Protein AF-A0A2V9MFH6-F1 (afdb_monomer_lite)

pLDDT: mean 82.67, std 17.03, range [26.98, 98.06]

Radius of gyration: 28.47 Å; chains: 1; bounding box: 88×61×81 Å

Sequence (353 aa):
MICSSPPGSPGARSTQNGTLEILDRLFKALNASDISYCQWKSNFALERVLSGEKDDVDLLVDRRSLSQVITILLGLGYKPAIVKSEPQPPNVFHYYGFDQQIDHLVHLHLYGAVYTGESFINSHLLPFDVMLLASGRTIDGVKVPSKAAELVCFTLKVFVKYGSLLDLIYLLRETHEIEAEARWLLADNDLSEALRLVEKYCPVIEEQLFVKCVSTLSAPTSLVKRLRVAWQVRRRLKIYSRYSRLQRLSAYIRLFWGHGRRRLAGNKKSKLLHSGGAIVAFVGPEASGKSTLVWECSHWLGSVFTVKTVHAGKPPASWLTAPAKHLLPLLRHFLPHFRTTRLESRAFPANAT

Structure (mmCIF, N/CA/C/O backbone):
data_AF-A0A2V9MFH6-F1
#
_entry.id   AF-A0A2V9MFH6-F1
#
loop_
_atom_site.group_PDB
_atom_site.id
_atom_site.type_symbol
_atom_site.label_atom_id
_atom_site.label_alt_id
_atom_site.label_comp_id
_atom_site.label_asym_id
_atom_site.label_entity_id
_atom_site.label_seq_id
_atom_site.pdbx_PDB_ins_code
_atom_site.Cartn_x
_atom_site.Cartn_y
_atom_site.Cartn_z
_atom_site.occupancy
_atom_site.B_iso_or_equiv
_atom_site.auth_seq_id
_atom_site.auth_comp_id
_atom_site.auth_asym_id
_atom_site.auth_atom_id
_atom_site.pdbx_PDB_model_num
ATOM 1 N N . MET A 1 1 ? 18.063 43.745 -36.197 1.00 35.41 1 MET A N 1
ATOM 2 C CA . MET A 1 1 ? 18.037 43.345 -34.774 1.00 35.41 1 MET A CA 1
ATOM 3 C C . MET A 1 1 ? 16.898 42.346 -34.634 1.00 35.41 1 MET A C 1
ATOM 5 O O . MET A 1 1 ? 15.746 42.747 -34.603 1.00 35.41 1 MET A O 1
ATOM 9 N N . ILE A 1 2 ? 17.207 41.057 -34.767 1.00 26.98 2 ILE A N 1
ATOM 10 C CA . ILE A 1 2 ? 16.232 39.963 -34.871 1.00 26.98 2 ILE A CA 1
ATOM 11 C C . ILE A 1 2 ? 16.440 39.109 -33.620 1.00 26.98 2 ILE A C 1
ATOM 13 O O . ILE A 1 2 ? 17.490 38.488 -33.480 1.00 26.98 2 ILE A O 1
ATOM 17 N N . CYS A 1 3 ? 15.489 39.154 -32.687 1.00 28.05 3 CYS A N 1
ATOM 18 C CA . CYS A 1 3 ? 15.490 38.315 -31.493 1.00 28.05 3 CYS A CA 1
ATOM 19 C C . CYS A 1 3 ? 14.702 37.037 -31.784 1.00 28.05 3 CYS A C 1
ATOM 21 O O . CYS A 1 3 ? 13.489 37.075 -31.976 1.00 28.05 3 CYS A O 1
ATOM 23 N N . SER A 1 4 ? 15.419 35.921 -31.823 1.00 28.75 4 SER A N 1
ATOM 24 C CA . SER A 1 4 ? 14.891 34.572 -31.992 1.00 28.75 4 SER A CA 1
ATOM 25 C C . SER A 1 4 ? 14.266 34.067 -30.689 1.00 28.75 4 SER A C 1
ATOM 27 O O . SER A 1 4 ? 14.882 34.139 -29.626 1.00 28.75 4 SER A O 1
ATOM 29 N N . SER A 1 5 ? 13.045 33.545 -30.781 1.00 29.22 5 SER A N 1
ATOM 30 C CA . SER A 1 5 ? 12.329 32.852 -29.707 1.00 29.22 5 SER A CA 1
ATOM 31 C C . SER A 1 5 ? 13.044 31.553 -29.288 1.00 29.22 5 SER A C 1
ATOM 33 O O . SER A 1 5 ? 13.663 30.904 -30.136 1.00 29.22 5 SER A O 1
ATOM 35 N N . PRO A 1 6 ? 12.958 31.133 -28.012 1.00 34.16 6 PRO A N 1
ATOM 36 C CA . PRO A 1 6 ? 13.498 29.850 -27.571 1.00 34.16 6 PRO A CA 1
ATOM 37 C C . PRO A 1 6 ? 12.650 28.676 -28.103 1.00 34.16 6 PRO A C 1
ATOM 39 O O . PRO A 1 6 ? 11.443 28.835 -28.306 1.00 34.16 6 PRO A O 1
ATOM 42 N N . PRO A 1 7 ? 13.255 27.495 -28.331 1.00 34.38 7 PRO A N 1
ATOM 43 C CA . PRO A 1 7 ? 12.550 26.329 -28.846 1.00 34.38 7 PRO A CA 1
ATOM 44 C C . PRO A 1 7 ? 11.563 25.790 -27.807 1.00 34.38 7 PRO A C 1
ATOM 46 O O . PRO A 1 7 ? 11.889 25.648 -26.627 1.00 34.38 7 PRO A O 1
ATOM 49 N N . GLY A 1 8 ? 10.347 25.516 -28.280 1.00 27.72 8 GLY A N 1
ATOM 50 C CA . GLY A 1 8 ? 9.223 25.041 -27.488 1.00 27.72 8 GLY A CA 1
ATOM 51 C C . GLY A 1 8 ? 9.528 23.753 -26.731 1.00 27.72 8 GLY A C 1
ATOM 52 O O . GLY A 1 8 ? 10.076 22.792 -27.270 1.00 27.72 8 GLY A O 1
ATOM 53 N N . SER A 1 9 ? 9.126 23.754 -25.467 1.00 30.17 9 SER A N 1
ATOM 54 C CA . SER A 1 9 ? 8.920 22.568 -24.649 1.00 30.17 9 SER A CA 1
ATOM 55 C C . SER A 1 9 ? 8.027 21.560 -25.390 1.00 30.17 9 SER A C 1
ATOM 57 O O . SER A 1 9 ? 7.030 21.963 -25.998 1.00 30.17 9 SER A O 1
ATOM 59 N N . PRO A 1 10 ? 8.343 20.251 -25.361 1.00 34.81 10 PRO A N 1
ATOM 60 C CA . PRO A 1 10 ? 7.458 19.243 -25.925 1.00 34.81 10 PRO A CA 1
ATOM 61 C C . PRO A 1 10 ? 6.125 19.298 -25.175 1.00 34.81 10 PRO A C 1
ATOM 63 O O . PRO A 1 10 ? 6.086 19.343 -23.946 1.00 34.81 10 PRO A O 1
ATOM 66 N N . GLY A 1 11 ? 5.052 19.402 -25.959 1.00 29.72 11 GLY A N 1
ATOM 67 C CA . GLY A 1 11 ? 3.741 19.853 -25.521 1.00 29.72 11 GLY A CA 1
ATOM 68 C C . GLY A 1 11 ? 3.191 19.117 -24.307 1.00 29.72 11 GLY A C 1
ATOM 69 O O . GLY A 1 11 ? 3.206 17.888 -24.236 1.00 29.72 11 GLY A O 1
ATOM 70 N N . ALA A 1 12 ? 2.617 19.907 -23.402 1.00 36.72 12 ALA A N 1
ATOM 71 C CA . ALA A 1 12 ? 1.552 19.464 -22.524 1.00 36.72 12 ALA A CA 1
ATOM 72 C C . ALA A 1 12 ? 0.452 18.845 -23.400 1.00 36.72 12 ALA A C 1
ATOM 74 O O . ALA A 1 12 ? -0.336 19.550 -24.034 1.00 36.72 12 ALA A O 1
ATOM 75 N N . ARG A 1 13 ? 0.462 17.513 -23.512 1.00 36.66 13 ARG A N 1
ATOM 76 C CA . ARG A 1 13 ? -0.644 16.770 -24.102 1.00 36.66 13 ARG A CA 1
ATOM 77 C C . ARG A 1 13 ? -1.840 16.944 -23.177 1.00 36.66 13 ARG A C 1
ATOM 79 O O . ARG A 1 13 ? -1.722 16.823 -21.963 1.00 36.66 13 ARG A O 1
ATOM 86 N N . SER A 1 14 ? -2.957 17.292 -23.798 1.00 33.00 14 SER A N 1
ATOM 87 C CA . SER A 1 14 ? -4.279 17.476 -23.216 1.00 33.00 14 SER A CA 1
ATOM 88 C C . SER A 1 14 ? -4.565 16.536 -22.044 1.00 33.00 14 SER A C 1
ATOM 90 O O . SER A 1 14 ? -4.525 15.317 -22.204 1.00 33.00 14 SER A O 1
ATOM 92 N N . THR A 1 15 ? -4.942 17.123 -20.912 1.00 35.59 15 THR A N 1
ATOM 93 C CA . THR A 1 15 ? -5.723 16.499 -19.841 1.00 35.59 15 THR A CA 1
ATOM 94 C C . THR A 1 15 ? -6.988 15.876 -20.432 1.00 35.59 15 THR A C 1
ATOM 96 O O . THR A 1 15 ? -8.005 16.549 -20.600 1.00 35.59 15 THR A O 1
ATOM 99 N N . GLN A 1 16 ? -6.927 14.598 -20.793 1.00 43.00 16 GLN A N 1
ATOM 100 C CA . GLN A 1 16 ? -8.120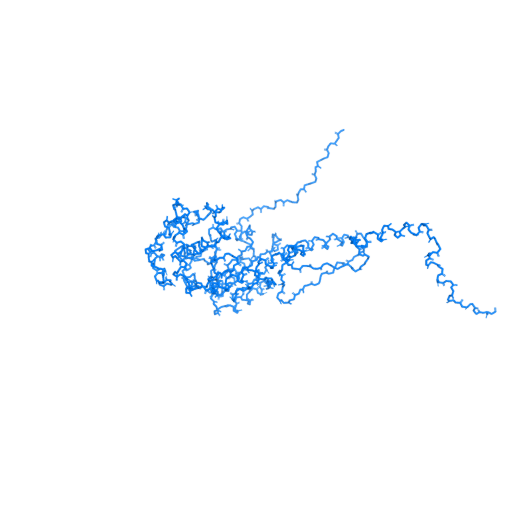 13.768 -20.811 1.00 43.00 16 GLN A CA 1
ATOM 101 C C . GLN A 1 16 ? -8.225 13.145 -19.423 1.00 43.00 16 GLN A C 1
ATOM 103 O O . GLN A 1 16 ? -7.379 12.340 -19.041 1.00 43.00 16 GLN A O 1
ATOM 108 N N . ASN A 1 17 ? -9.237 13.570 -18.664 1.00 52.97 17 ASN A N 1
ATOM 109 C CA . ASN A 1 17 ? -9.664 12.952 -17.410 1.00 52.97 17 ASN A CA 1
ATOM 110 C C . ASN A 1 17 ? -10.181 11.538 -17.712 1.00 52.97 17 ASN A C 1
ATOM 112 O O . ASN A 1 17 ? -11.383 11.315 -17.836 1.00 52.97 17 ASN A O 1
ATOM 116 N N . GLY A 1 18 ? -9.264 10.601 -17.925 1.00 71.69 18 GLY A N 1
ATOM 117 C CA . GLY A 1 18 ? -9.557 9.217 -18.257 1.00 71.69 18 GLY A CA 1
ATOM 118 C C . GLY A 1 18 ? -8.703 8.282 -17.419 1.00 71.69 18 GLY A C 1
ATOM 119 O O . GLY A 1 18 ? -7.558 8.589 -17.091 1.00 71.69 18 GLY A O 1
ATOM 120 N N . THR A 1 19 ? -9.272 7.133 -17.066 1.00 81.81 19 THR A N 1
ATOM 121 C CA . THR A 1 19 ? -8.504 6.042 -16.462 1.00 81.81 19 THR A CA 1
ATOM 122 C C . THR A 1 19 ? -7.483 5.525 -17.477 1.00 81.81 19 THR A C 1
ATOM 124 O O . THR A 1 19 ? -7.836 5.341 -18.642 1.00 81.81 19 THR A O 1
ATOM 127 N N . LEU A 1 20 ? -6.245 5.266 -17.043 1.00 85.94 20 LEU A N 1
ATOM 128 C CA . LEU A 1 20 ? -5.196 4.678 -17.884 1.00 85.94 20 LEU A CA 1
ATOM 129 C C . LEU A 1 20 ? -5.702 3.416 -18.588 1.00 85.94 20 LEU A C 1
ATOM 131 O O . LEU A 1 20 ? -6.323 2.562 -17.950 1.00 85.94 20 LEU A O 1
ATOM 135 N N . GLU A 1 21 ? -5.399 3.260 -19.877 1.00 91.88 21 GLU A N 1
ATOM 136 C CA . GLU A 1 21 ? -5.891 2.146 -20.694 1.00 91.88 21 GLU A CA 1
ATOM 137 C C . GLU A 1 21 ? -5.503 0.801 -20.070 1.00 91.88 21 GLU A C 1
ATOM 139 O O . GLU A 1 21 ? -6.313 -0.126 -19.981 1.00 91.88 21 GLU A O 1
ATOM 144 N N . ILE A 1 22 ? -4.266 0.694 -19.579 1.00 93.00 22 ILE A N 1
ATOM 145 C CA . ILE A 1 22 ? -3.790 -0.540 -18.950 1.00 93.00 22 ILE A CA 1
ATOM 146 C C . ILE A 1 22 ? -4.546 -0.872 -17.650 1.00 93.00 22 ILE A C 1
ATOM 148 O O . ILE A 1 22 ? -4.779 -2.048 -17.360 1.00 93.00 22 ILE A O 1
ATOM 152 N N . LEU A 1 23 ? -4.977 0.148 -16.898 1.00 93.56 23 LEU A N 1
ATOM 153 C CA . LEU A 1 23 ? -5.773 -0.014 -15.680 1.00 93.56 23 LEU A CA 1
ATOM 154 C C . LEU A 1 23 ? -7.231 -0.340 -15.996 1.00 93.56 23 LEU A C 1
ATOM 156 O O . LEU A 1 23 ? -7.788 -1.249 -15.384 1.00 93.56 23 LEU A O 1
ATOM 160 N N . ASP A 1 24 ? -7.831 0.326 -16.980 1.00 93.56 24 ASP A N 1
ATOM 161 C CA . ASP A 1 24 ? -9.184 0.019 -17.454 1.00 93.56 24 ASP A CA 1
ATOM 162 C C . ASP A 1 24 ? -9.281 -1.442 -17.925 1.00 93.56 24 ASP A C 1
ATOM 164 O O . ASP A 1 24 ? -10.155 -2.196 -17.488 1.00 93.56 24 ASP A O 1
ATOM 168 N N . ARG A 1 25 ? -8.313 -1.895 -18.732 1.00 95.38 25 ARG A N 1
ATOM 169 C CA . ARG A 1 25 ? -8.219 -3.296 -19.170 1.00 95.38 25 ARG A CA 1
ATOM 170 C C . ARG A 1 25 ? -8.053 -4.262 -18.001 1.00 95.38 25 ARG A C 1
ATOM 172 O O . ARG A 1 25 ? -8.671 -5.328 -18.010 1.00 95.38 25 ARG A O 1
ATOM 179 N N . LEU A 1 26 ? -7.249 -3.900 -16.998 1.00 96.62 26 LEU A N 1
ATOM 180 C CA . LEU A 1 26 ? -7.089 -4.692 -15.781 1.00 96.62 26 LEU A CA 1
ATOM 181 C C . LEU A 1 26 ? -8.417 -4.833 -15.036 1.00 96.62 26 LEU A C 1
ATOM 183 O O . LEU A 1 26 ? -8.851 -5.957 -14.788 1.00 96.62 26 LEU A O 1
ATOM 187 N N . PHE A 1 27 ? -9.089 -3.730 -14.710 1.00 96.00 27 PHE A N 1
ATOM 188 C CA . PHE A 1 27 ? -10.339 -3.780 -13.951 1.00 96.00 27 PHE A CA 1
ATOM 189 C C . PHE A 1 27 ? -11.456 -4.485 -14.721 1.00 96.00 27 PHE A C 1
ATOM 191 O O . PHE A 1 27 ? -12.157 -5.313 -14.140 1.00 96.00 27 PHE A O 1
ATOM 198 N N . LYS A 1 28 ? -11.567 -4.278 -16.039 1.00 96.25 28 LYS A N 1
ATOM 199 C CA . LYS A 1 28 ? -12.492 -5.043 -16.892 1.00 96.25 28 LYS A CA 1
ATOM 200 C C . LYS A 1 28 ? -12.216 -6.544 -16.842 1.00 96.25 28 LYS A C 1
ATOM 202 O O . LYS A 1 28 ? -13.154 -7.316 -16.663 1.00 96.25 28 LYS A O 1
ATOM 207 N N . ALA A 1 29 ? -10.955 -6.968 -16.943 1.00 97.38 29 ALA A N 1
ATOM 208 C CA . ALA A 1 29 ? -10.594 -8.385 -16.879 1.00 97.38 29 ALA A CA 1
ATOM 209 C C . ALA A 1 29 ? -10.874 -9.004 -15.498 1.00 97.38 29 ALA A C 1
ATOM 211 O O . ALA A 1 29 ? -11.368 -10.131 -15.418 1.00 97.38 29 ALA A O 1
ATOM 212 N N . LEU A 1 30 ? -10.601 -8.266 -14.416 1.00 96.94 30 LEU A N 1
ATOM 213 C CA . LEU A 1 30 ? -10.907 -8.696 -13.050 1.00 96.94 30 LEU A CA 1
ATOM 214 C C . LEU A 1 30 ? -12.418 -8.828 -12.825 1.00 96.94 30 LEU A C 1
ATOM 216 O O . LEU A 1 30 ? -12.860 -9.818 -12.247 1.00 96.94 30 LEU A O 1
ATOM 220 N N . ASN A 1 31 ? -13.205 -7.866 -13.311 1.00 95.88 31 ASN A N 1
ATOM 221 C CA . ASN A 1 31 ? -14.664 -7.896 -13.220 1.00 95.88 31 ASN A CA 1
ATOM 222 C C . ASN A 1 31 ? -15.267 -9.032 -14.054 1.00 95.88 31 ASN A C 1
ATOM 224 O O . ASN A 1 31 ? -16.110 -9.767 -13.552 1.00 95.88 31 ASN A O 1
ATOM 228 N N . ALA A 1 32 ? -14.806 -9.220 -15.293 1.00 96.50 32 ALA A N 1
ATOM 229 C CA . ALA A 1 32 ? -15.277 -10.293 -16.171 1.00 96.50 32 ALA A CA 1
ATOM 230 C C . ALA A 1 32 ? -14.949 -11.695 -15.630 1.00 96.50 32 ALA A C 1
ATOM 232 O O . ALA A 1 32 ? -15.667 -12.650 -15.910 1.00 96.50 32 ALA A O 1
ATOM 233 N N . SER A 1 33 ? -13.876 -11.811 -14.845 1.00 96.19 33 SER A N 1
ATOM 234 C CA . SER A 1 33 ? -13.451 -13.061 -14.205 1.00 96.19 33 SER A CA 1
ATOM 235 C C . SER A 1 33 ? -14.029 -13.254 -12.796 1.00 96.19 33 SER A C 1
ATOM 237 O O . SER A 1 33 ? -13.583 -14.156 -12.089 1.00 96.19 33 SER A O 1
ATOM 239 N N . ASP A 1 34 ? -14.956 -12.385 -12.376 1.00 94.19 34 ASP A N 1
ATOM 240 C CA . ASP A 1 34 ? -15.556 -12.327 -11.037 1.00 94.19 34 ASP A CA 1
ATOM 241 C C . ASP A 1 34 ? -14.534 -12.422 -9.888 1.00 94.19 34 ASP A C 1
ATOM 243 O O . ASP A 1 34 ? -14.701 -13.128 -8.891 1.00 94.19 34 ASP A O 1
ATOM 247 N N . ILE A 1 35 ? -13.418 -11.700 -10.025 1.00 95.69 35 ILE A N 1
ATOM 248 C CA . ILE A 1 35 ? -12.411 -11.653 -8.968 1.00 95.69 35 ILE A CA 1
ATOM 249 C C . ILE A 1 35 ? -12.959 -10.851 -7.782 1.00 95.69 35 ILE A C 1
ATOM 251 O O . ILE A 1 35 ? -13.453 -9.722 -7.923 1.00 95.69 35 ILE A O 1
ATOM 255 N N . SER A 1 36 ? -12.800 -11.413 -6.583 1.00 94.75 36 SER A N 1
ATOM 256 C CA . SER A 1 36 ? -12.955 -10.678 -5.329 1.00 94.75 36 SER A CA 1
ATOM 257 C C . SER A 1 36 ? -11.720 -9.804 -5.102 1.00 94.75 36 SER A C 1
ATOM 259 O O . SER A 1 36 ? -10.660 -10.284 -4.684 1.00 94.75 36 SER A O 1
ATOM 261 N N . TYR A 1 37 ? -11.848 -8.522 -5.445 1.00 95.81 37 TYR A N 1
ATOM 262 C CA . TYR A 1 37 ? -10.803 -7.516 -5.296 1.00 95.81 37 TYR A CA 1
ATOM 263 C C . TYR A 1 37 ? -11.372 -6.177 -4.837 1.00 95.81 37 TYR A C 1
ATOM 265 O O . TYR A 1 37 ? -12.556 -5.896 -5.028 1.00 95.81 37 TYR A O 1
ATOM 273 N N . CYS A 1 38 ? -10.499 -5.319 -4.315 1.00 95.25 38 CYS A N 1
ATOM 274 C CA . CYS A 1 38 ? -10.766 -3.892 -4.217 1.00 95.25 38 CYS A CA 1
ATOM 275 C C . CYS A 1 38 ? -9.480 -3.050 -4.298 1.00 95.25 38 CYS A C 1
ATOM 277 O O . CYS A 1 38 ? -8.401 -3.494 -3.897 1.00 95.25 38 CYS A O 1
ATOM 279 N N . GLN A 1 39 ? -9.582 -1.820 -4.811 1.00 93.75 39 GLN A N 1
ATOM 280 C CA . GLN A 1 39 ? -8.576 -0.785 -4.565 1.00 93.75 39 GLN A CA 1
ATOM 281 C C . GLN A 1 39 ? -8.769 -0.335 -3.115 1.00 93.75 39 GLN A C 1
ATOM 283 O O . GLN A 1 39 ? -9.825 0.189 -2.762 1.00 93.75 39 GLN A O 1
ATOM 288 N N . TRP A 1 40 ? -7.786 -0.598 -2.252 1.00 87.25 40 TRP A N 1
ATOM 289 C CA . TRP A 1 40 ? -7.983 -0.488 -0.803 1.00 87.25 40 TRP A CA 1
ATOM 290 C C . TRP A 1 40 ? -7.256 0.675 -0.111 1.00 87.25 40 TRP A C 1
ATOM 292 O O . TRP A 1 40 ? -7.395 0.822 1.105 1.00 87.25 40 TRP A O 1
ATOM 302 N N . LYS A 1 41 ? -6.466 1.491 -0.821 1.00 84.50 41 LYS A N 1
ATOM 303 C CA . LYS A 1 41 ? -5.726 2.614 -0.218 1.00 84.50 41 LYS A CA 1
ATOM 304 C C . LYS A 1 41 ? -5.929 3.923 -0.962 1.00 84.50 41 LYS A C 1
ATOM 306 O O . LYS A 1 41 ? -5.709 4.012 -2.163 1.00 84.50 41 LYS A O 1
ATOM 311 N N . SER A 1 42 ? -6.137 4.986 -0.184 1.00 76.94 42 SER A N 1
ATOM 312 C CA . SER A 1 42 ? -6.193 6.360 -0.687 1.00 76.94 42 SER A CA 1
ATOM 313 C C . SER A 1 42 ? -7.281 6.550 -1.748 1.00 76.94 42 SER A C 1
ATOM 315 O O . SER A 1 42 ? -7.041 7.234 -2.743 1.00 76.94 42 SER A O 1
ATOM 317 N N . ASN A 1 43 ? -8.481 5.994 -1.531 1.00 78.75 43 ASN A N 1
ATOM 318 C CA . ASN A 1 43 ? -9.598 6.176 -2.466 1.00 78.75 43 ASN A CA 1
ATOM 319 C C . ASN A 1 43 ? -10.071 7.632 -2.533 1.00 78.75 43 ASN A C 1
ATOM 321 O O . ASN A 1 43 ? -10.649 8.044 -3.534 1.00 78.75 43 ASN A O 1
ATOM 325 N N . PHE A 1 44 ? -9.763 8.436 -1.511 1.00 79.56 44 PHE A N 1
ATOM 326 C CA . PHE A 1 44 ? -9.905 9.893 -1.554 1.00 79.56 44 PHE A CA 1
ATOM 327 C C . PHE A 1 44 ? -9.213 10.531 -2.775 1.00 79.56 44 PHE A C 1
ATOM 329 O O . PHE A 1 44 ? -9.669 11.548 -3.284 1.00 79.56 44 PHE A O 1
ATOM 336 N N . ALA A 1 45 ? -8.127 9.924 -3.263 1.00 81.38 45 ALA A N 1
ATOM 337 C CA . ALA A 1 45 ? -7.380 10.363 -4.439 1.00 81.38 45 ALA A CA 1
ATOM 338 C C . ALA A 1 45 ? -7.480 9.351 -5.596 1.00 81.38 45 ALA A C 1
ATOM 340 O O . ALA A 1 45 ? -6.549 9.261 -6.397 1.00 81.38 45 ALA A O 1
ATOM 341 N N . LEU A 1 46 ? -8.567 8.568 -5.670 1.00 84.94 46 LEU A N 1
ATOM 342 C CA . LEU A 1 46 ? -8.719 7.500 -6.663 1.00 84.94 46 LEU A CA 1
ATOM 343 C C . LEU A 1 46 ? -8.578 8.024 -8.094 1.00 84.94 46 LEU A C 1
ATOM 345 O O . LEU A 1 46 ? -7.815 7.450 -8.857 1.00 84.94 46 LEU A O 1
ATOM 349 N N . GLU A 1 47 ? -9.231 9.135 -8.437 1.00 83.62 47 GLU A N 1
ATOM 350 C CA . GLU A 1 47 ? -9.153 9.730 -9.780 1.00 83.62 47 GLU A CA 1
ATOM 351 C C . GLU A 1 47 ? -7.703 10.026 -10.190 1.00 83.62 47 GLU A C 1
ATOM 353 O O . GLU A 1 47 ? -7.281 9.663 -11.282 1.00 83.62 47 GLU A O 1
ATOM 358 N N . ARG A 1 48 ? -6.897 10.563 -9.265 1.00 82.81 48 ARG A N 1
ATOM 359 C CA . ARG A 1 48 ? -5.470 10.859 -9.480 1.00 82.81 48 ARG A CA 1
ATOM 360 C C . ARG A 1 48 ? -4.616 9.598 -9.635 1.00 82.81 48 ARG A C 1
ATOM 362 O O . ARG A 1 48 ? -3.593 9.612 -10.308 1.00 82.81 48 ARG A O 1
ATOM 369 N N . VAL A 1 49 ? -5.007 8.505 -8.982 1.00 83.44 49 VAL A N 1
ATOM 370 C CA . VAL A 1 49 ? -4.372 7.190 -9.163 1.00 83.44 49 VAL A CA 1
ATOM 371 C C . VAL A 1 49 ? -4.741 6.615 -10.531 1.00 83.44 49 VAL A C 1
ATOM 373 O O . VAL A 1 49 ? -3.883 6.089 -11.233 1.00 83.44 49 VAL A O 1
ATOM 376 N N . LEU A 1 50 ? -6.010 6.733 -10.924 1.00 84.19 50 LEU A N 1
ATOM 377 C CA . LEU A 1 50 ? -6.514 6.213 -12.190 1.00 84.19 50 LEU A CA 1
ATOM 378 C C . LEU A 1 50 ? -6.033 7.014 -13.399 1.00 84.19 50 LEU A C 1
ATOM 380 O O . LEU A 1 50 ? -5.898 6.417 -14.458 1.00 84.19 50 LEU A O 1
ATOM 384 N N . SER A 1 51 ? -5.743 8.308 -13.253 1.00 82.38 51 SER A N 1
ATOM 385 C CA . SER A 1 51 ? -5.185 9.157 -14.314 1.00 82.38 51 SER A CA 1
ATOM 386 C C . SER A 1 51 ? -3.661 9.055 -14.456 1.00 82.38 51 SER A C 1
ATOM 388 O O . SER A 1 51 ? -3.093 9.614 -15.391 1.00 82.38 51 SER A O 1
ATOM 390 N N . GLY A 1 52 ? -2.980 8.355 -13.540 1.00 75.69 52 GLY A N 1
ATOM 391 C CA . GLY A 1 52 ? -1.518 8.256 -13.520 1.00 75.69 52 GLY A CA 1
ATOM 392 C C . GLY A 1 52 ? -0.800 9.461 -12.901 1.00 75.69 52 GLY A C 1
ATOM 393 O O . GLY A 1 52 ? 0.424 9.512 -12.923 1.00 75.69 52 GLY A O 1
ATOM 394 N N . GLU A 1 53 ? -1.515 10.420 -12.303 1.00 76.62 53 GLU A N 1
ATOM 395 C CA . GLU A 1 53 ? -0.883 11.498 -11.523 1.00 76.62 53 GLU A CA 1
ATOM 396 C C . GLU A 1 53 ? -0.203 10.989 -10.244 1.00 76.62 53 GLU A C 1
ATOM 398 O O . GLU A 1 53 ? 0.676 11.653 -9.685 1.00 76.62 53 GLU A O 1
ATOM 403 N N . LYS A 1 54 ? -0.645 9.835 -9.737 1.00 74.12 54 LYS A N 1
ATOM 404 C CA . LYS A 1 54 ? -0.063 9.156 -8.583 1.00 74.12 54 LYS A CA 1
ATOM 405 C C . LYS A 1 54 ? 0.388 7.754 -8.989 1.00 74.12 54 LYS A C 1
ATOM 407 O O . LYS A 1 54 ? -0.417 6.956 -9.450 1.00 74.12 54 LYS A O 1
ATOM 412 N N . ASP A 1 55 ? 1.664 7.460 -8.742 1.00 66.62 55 ASP A N 1
ATOM 413 C CA . ASP A 1 55 ? 2.378 6.322 -9.346 1.00 66.62 55 ASP A CA 1
ATOM 414 C C . ASP A 1 55 ? 1.849 4.921 -8.975 1.00 66.62 55 ASP A C 1
ATOM 416 O O . ASP A 1 55 ? 2.019 3.968 -9.742 1.00 66.62 55 ASP A O 1
ATOM 420 N N . ASP A 1 56 ? 1.262 4.769 -7.783 1.00 86.56 56 ASP A N 1
ATOM 421 C CA . ASP A 1 56 ? 1.007 3.460 -7.179 1.00 86.56 56 ASP A CA 1
ATOM 422 C C . ASP A 1 56 ? -0.490 3.122 -7.118 1.00 86.56 56 ASP A C 1
ATOM 424 O O . ASP A 1 56 ? -1.277 3.814 -6.467 1.00 86.56 56 ASP A O 1
ATOM 428 N N . VAL A 1 57 ? -0.859 1.980 -7.702 1.00 91.56 57 VAL A N 1
ATOM 429 C CA . VAL A 1 57 ? -2.181 1.357 -7.549 1.00 91.56 57 VAL A CA 1
ATOM 430 C C . VAL A 1 57 ? -2.094 0.248 -6.502 1.00 91.56 57 VAL A C 1
ATOM 432 O O . VAL A 1 57 ? -1.363 -0.724 -6.684 1.00 91.56 57 VAL A O 1
ATOM 435 N N . ASP A 1 58 ? -2.838 0.360 -5.399 1.00 93.38 58 ASP A N 1
ATOM 436 C CA . ASP A 1 58 ? -2.878 -0.654 -4.337 1.00 93.38 58 ASP A CA 1
ATOM 437 C C . ASP A 1 58 ? -4.121 -1.553 -4.476 1.00 93.38 58 ASP A C 1
ATOM 439 O O . ASP A 1 58 ? -5.226 -1.183 -4.075 1.00 93.38 58 ASP A O 1
ATOM 443 N N . LEU A 1 59 ? -3.933 -2.767 -4.997 1.00 95.62 59 LEU A N 1
ATOM 444 C CA . LEU A 1 59 ? -4.995 -3.746 -5.231 1.00 95.62 59 LEU A CA 1
ATOM 445 C C . LEU A 1 59 ? -4.970 -4.845 -4.166 1.00 95.62 59 LEU A C 1
ATOM 447 O O . LEU A 1 59 ? -4.002 -5.597 -4.074 1.00 95.62 59 LEU A O 1
ATOM 451 N N . LEU A 1 60 ? -6.030 -4.962 -3.370 1.00 96.44 60 LEU A N 1
ATOM 452 C CA . LEU A 1 60 ? -6.249 -6.091 -2.468 1.00 96.44 60 LEU A CA 1
ATOM 453 C C . LEU A 1 60 ? -7.078 -7.146 -3.191 1.00 96.44 60 LEU A C 1
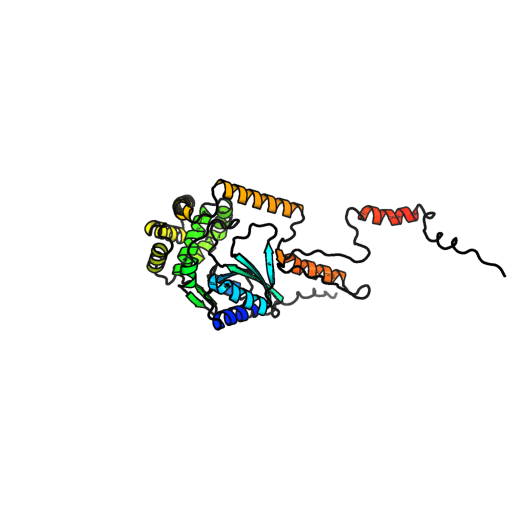ATOM 455 O O . LEU A 1 60 ? -8.105 -6.822 -3.781 1.00 96.44 60 LEU A O 1
ATOM 459 N N . VAL A 1 61 ? -6.651 -8.402 -3.124 1.00 96.56 61 VAL A N 1
ATOM 460 C CA . VAL A 1 61 ? -7.369 -9.539 -3.703 1.00 96.56 61 VAL A CA 1
ATOM 461 C C . VAL A 1 61 ? -7.519 -10.652 -2.682 1.00 96.56 61 VAL A C 1
ATOM 463 O O . VAL A 1 61 ? -6.676 -10.825 -1.795 1.00 96.56 61 VAL A O 1
ATOM 466 N N . ASP A 1 62 ? -8.577 -11.442 -2.829 1.00 94.56 62 ASP A N 1
ATOM 467 C CA . ASP A 1 62 ? -8.700 -12.684 -2.080 1.00 94.56 62 ASP A CA 1
ATOM 468 C C . ASP A 1 62 ? -7.519 -13.610 -2.407 1.00 94.56 62 ASP A C 1
ATOM 470 O O . ASP A 1 62 ? -7.163 -13.821 -3.571 1.00 94.56 62 ASP A O 1
ATOM 474 N N . ARG A 1 63 ? -6.908 -14.199 -1.372 1.00 92.25 63 ARG A N 1
ATOM 475 C CA . ARG A 1 63 ? -5.764 -15.107 -1.533 1.00 92.25 63 ARG A CA 1
ATOM 476 C C . ARG A 1 63 ? -6.073 -16.285 -2.450 1.00 92.25 63 ARG A C 1
ATOM 478 O O . ARG A 1 63 ? -5.176 -16.751 -3.146 1.00 92.25 63 ARG A O 1
ATOM 485 N N . ARG A 1 64 ? -7.324 -16.748 -2.463 1.00 93.81 64 ARG A N 1
ATOM 486 C CA . ARG A 1 64 ? -7.795 -17.855 -3.306 1.00 93.81 64 ARG A CA 1
ATOM 487 C C . ARG A 1 64 ? -7.746 -17.506 -4.794 1.00 93.81 64 ARG A C 1
ATOM 489 O O . ARG A 1 64 ? -7.554 -18.397 -5.612 1.00 93.81 64 ARG A O 1
ATOM 496 N N . SER A 1 65 ? -7.850 -16.222 -5.133 1.00 95.06 65 SER A N 1
ATOM 497 C CA . SER A 1 65 ? -7.833 -15.717 -6.508 1.00 95.06 65 SER A CA 1
ATOM 498 C C . SER A 1 65 ? -6.449 -15.248 -6.971 1.00 95.06 65 SER A C 1
ATOM 500 O O . SER A 1 65 ? -6.301 -14.856 -8.127 1.00 95.06 65 SER A O 1
ATOM 502 N N . LEU A 1 66 ? -5.417 -15.288 -6.114 1.00 94.44 66 LEU A N 1
ATOM 503 C CA . LEU A 1 66 ? -4.084 -14.757 -6.441 1.00 94.44 66 LEU A CA 1
ATOM 504 C C . LEU A 1 66 ? -3.502 -15.356 -7.726 1.00 94.44 66 LEU A C 1
ATOM 506 O O . LEU A 1 66 ? -2.997 -14.614 -8.562 1.00 94.44 66 LEU A O 1
ATOM 510 N N . SER A 1 67 ? -3.584 -16.674 -7.913 1.00 94.94 67 SER A N 1
ATOM 511 C CA . SER A 1 67 ? -3.058 -17.348 -9.111 1.00 94.94 67 SER A CA 1
ATOM 512 C C . SER A 1 67 ? -3.739 -16.866 -10.398 1.00 94.94 67 SER A C 1
ATOM 514 O O . SER A 1 67 ? -3.072 -16.591 -11.399 1.00 94.94 67 SER A O 1
ATOM 516 N N . GLN A 1 68 ? -5.061 -16.705 -10.360 1.00 97.31 68 GLN A N 1
ATOM 517 C CA . GLN A 1 68 ? -5.851 -16.213 -11.485 1.00 97.31 68 GLN A CA 1
ATOM 518 C C . GLN A 1 68 ? -5.527 -14.747 -11.791 1.00 97.31 68 GLN A C 1
ATOM 520 O O . GLN A 1 68 ? -5.300 -14.394 -12.945 1.00 97.31 68 GLN A O 1
ATOM 525 N N . VAL A 1 69 ? -5.408 -13.904 -10.761 1.00 97.62 69 VAL A N 1
ATOM 526 C CA . VAL A 1 69 ? -5.035 -12.490 -10.918 1.00 97.62 69 VAL A CA 1
ATOM 527 C C . VAL A 1 69 ? -3.637 -12.347 -11.508 1.00 97.62 69 VAL A C 1
ATOM 529 O O . VAL A 1 69 ? -3.439 -11.548 -12.418 1.00 97.62 69 VAL A O 1
ATOM 532 N N . ILE A 1 70 ? -2.670 -13.146 -11.051 1.00 96.25 70 ILE A N 1
ATOM 533 C CA . ILE A 1 70 ? -1.320 -13.165 -11.629 1.00 96.25 70 ILE A CA 1
ATOM 534 C C . ILE A 1 70 ? -1.385 -13.528 -13.117 1.00 96.25 70 ILE A C 1
ATOM 536 O O . ILE A 1 70 ? -0.731 -12.883 -13.931 1.00 96.25 70 ILE A O 1
ATOM 540 N N . THR A 1 71 ? -2.213 -14.506 -13.489 1.00 97.38 71 THR A N 1
ATOM 541 C CA . THR A 1 71 ? -2.404 -14.895 -14.895 1.00 97.38 71 THR A CA 1
ATOM 542 C C . THR A 1 71 ? -2.967 -13.741 -15.729 1.00 97.38 71 THR A C 1
ATOM 544 O O . THR A 1 71 ? -2.434 -13.449 -16.799 1.00 97.38 71 THR A O 1
ATOM 547 N N . ILE A 1 72 ? -3.980 -13.033 -15.217 1.00 98.06 72 ILE A N 1
ATOM 548 C CA . ILE A 1 72 ? -4.554 -11.841 -15.864 1.00 98.06 72 ILE A CA 1
ATOM 549 C C . ILE A 1 72 ? -3.485 -10.757 -16.043 1.00 98.06 72 ILE A C 1
ATOM 551 O O . ILE A 1 72 ? -3.314 -10.236 -17.142 1.00 98.06 72 ILE A O 1
ATOM 555 N N . LEU A 1 73 ? -2.726 -10.449 -14.988 1.00 97.75 73 LEU A N 1
ATOM 556 C CA . LEU A 1 73 ? -1.673 -9.432 -15.026 1.00 97.75 73 LEU A CA 1
ATOM 557 C C . LEU A 1 73 ? -0.619 -9.744 -16.090 1.00 97.75 73 LEU A C 1
ATOM 559 O O . LEU A 1 73 ? -0.291 -8.882 -16.907 1.00 97.75 73 LEU A O 1
ATOM 563 N N . LEU A 1 74 ? -0.119 -10.980 -16.116 1.00 96.31 74 LEU A N 1
ATOM 564 C CA . LEU A 1 74 ? 0.863 -11.410 -17.109 1.00 96.31 74 LEU A CA 1
ATOM 565 C C . LEU A 1 74 ? 0.287 -11.370 -18.533 1.00 96.31 74 LEU A C 1
ATOM 567 O O . LEU A 1 74 ? 0.980 -10.919 -19.445 1.00 96.31 74 LEU A O 1
ATOM 571 N N . GLY A 1 75 ? -0.973 -11.780 -18.717 1.00 96.75 75 GLY A N 1
ATOM 572 C CA . GLY A 1 75 ? -1.677 -11.718 -20.003 1.00 96.75 75 GLY A CA 1
ATOM 573 C C . GLY A 1 75 ? -1.893 -10.290 -20.516 1.00 96.75 75 GLY A C 1
ATOM 574 O O . GLY A 1 75 ? -1.849 -10.051 -21.719 1.00 96.75 75 GLY A O 1
ATOM 575 N N . LEU A 1 76 ? -2.046 -9.322 -19.609 1.00 96.44 76 LEU A N 1
ATOM 576 C CA . LEU A 1 76 ? -2.111 -7.891 -19.927 1.00 96.44 76 LEU A CA 1
ATOM 577 C C . LEU A 1 76 ? -0.729 -7.240 -20.100 1.00 96.44 76 LEU A C 1
ATOM 579 O O . LEU A 1 76 ? -0.642 -6.058 -20.418 1.00 96.44 76 LEU A O 1
ATOM 583 N N . GLY A 1 77 ? 0.355 -7.999 -19.920 1.00 94.75 77 GLY A N 1
ATOM 584 C CA . GLY A 1 77 ? 1.722 -7.537 -20.145 1.00 94.75 77 GLY A CA 1
ATOM 585 C C . GLY A 1 77 ? 2.420 -6.943 -18.921 1.00 94.75 77 GLY A C 1
ATOM 586 O O . GLY A 1 77 ? 3.576 -6.529 -19.048 1.00 94.75 77 GLY A O 1
ATOM 587 N N . TYR A 1 78 ? 1.792 -6.951 -17.738 1.00 95.69 78 TYR A N 1
ATOM 588 C CA . TYR A 1 78 ? 2.453 -6.525 -16.504 1.00 95.69 78 TYR A CA 1
ATOM 589 C C . TYR A 1 78 ? 3.678 -7.396 -16.209 1.00 95.69 78 TYR A C 1
ATOM 591 O O . TYR A 1 78 ? 3.664 -8.618 -16.376 1.00 95.69 78 TYR A O 1
ATOM 599 N N . LYS A 1 79 ? 4.752 -6.768 -15.725 1.00 94.62 79 LYS A N 1
ATOM 600 C CA . LYS A 1 79 ? 6.009 -7.437 -15.385 1.00 94.62 79 LYS A CA 1
ATOM 601 C C . LYS A 1 79 ? 6.226 -7.467 -13.871 1.00 94.62 79 LYS A C 1
ATOM 603 O O . LYS A 1 79 ? 6.259 -6.401 -13.254 1.00 94.62 79 LYS A O 1
ATOM 608 N N . PRO A 1 80 ? 6.390 -8.652 -13.257 1.00 94.56 80 PRO A N 1
ATOM 609 C CA . PRO A 1 80 ? 6.668 -8.756 -11.831 1.00 94.56 80 PRO A CA 1
ATOM 610 C C . PRO A 1 80 ? 8.050 -8.188 -11.496 1.00 94.56 80 PRO A C 1
ATOM 612 O O . PRO A 1 80 ? 9.020 -8.409 -12.226 1.00 94.56 80 PRO A O 1
ATOM 615 N N . ALA A 1 81 ? 8.152 -7.503 -10.360 1.00 91.81 81 ALA A N 1
ATOM 616 C CA . ALA A 1 81 ? 9.385 -6.923 -9.852 1.00 91.81 81 ALA A CA 1
ATOM 617 C C . ALA A 1 81 ? 9.637 -7.283 -8.379 1.00 91.81 81 ALA A C 1
ATOM 619 O O . ALA A 1 81 ? 8.720 -7.463 -7.580 1.00 91.81 81 ALA A O 1
ATOM 620 N N . ILE A 1 82 ? 10.914 -7.347 -8.010 1.00 88.88 82 ILE A N 1
ATOM 621 C CA . ILE A 1 82 ? 11.400 -7.581 -6.650 1.00 88.88 82 ILE A CA 1
ATOM 622 C C . ILE A 1 82 ? 12.200 -6.378 -6.162 1.00 88.88 82 ILE A C 1
ATOM 624 O O . ILE A 1 82 ? 12.952 -5.763 -6.919 1.00 88.88 82 ILE A O 1
ATOM 628 N N . VAL A 1 83 ? 12.072 -6.054 -4.878 1.00 82.75 83 VAL A N 1
ATOM 629 C CA . VAL A 1 83 ? 12.832 -4.980 -4.234 1.00 82.75 83 VAL A CA 1
ATOM 630 C C . VAL A 1 83 ? 14.033 -5.596 -3.523 1.00 82.75 83 VAL A C 1
ATOM 632 O O . VAL A 1 83 ? 13.893 -6.263 -2.504 1.00 82.75 83 VAL A O 1
ATOM 635 N N . LYS A 1 84 ? 15.246 -5.367 -4.037 1.00 72.44 84 LYS A N 1
ATOM 636 C CA . LYS A 1 84 ? 16.466 -6.041 -3.549 1.00 72.44 84 LYS A CA 1
ATOM 637 C C . LYS A 1 84 ? 16.832 -5.716 -2.094 1.00 72.44 84 LYS A C 1
ATOM 639 O O . LYS A 1 84 ? 17.497 -6.502 -1.426 1.00 72.44 84 LYS A O 1
ATOM 644 N N . SER A 1 85 ? 16.498 -4.515 -1.632 1.00 64.62 85 SER A N 1
ATOM 645 C CA . SER A 1 85 ? 17.051 -3.927 -0.404 1.00 64.62 85 SER A CA 1
ATOM 646 C C . SER A 1 85 ? 16.081 -3.882 0.772 1.00 64.62 85 SER A C 1
ATOM 648 O O . SER A 1 85 ? 16.449 -3.358 1.823 1.00 64.62 85 SER A O 1
ATOM 650 N N . GLU A 1 86 ? 14.847 -4.349 0.596 1.00 66.69 86 GLU A N 1
ATOM 651 C CA . GLU A 1 86 ? 13.778 -4.163 1.576 1.00 66.69 86 GLU A CA 1
ATOM 652 C C . GLU A 1 86 ? 13.084 -5.498 1.851 1.00 66.69 86 GLU A C 1
ATOM 654 O O . GLU A 1 86 ? 12.825 -6.255 0.916 1.00 66.69 86 GLU A O 1
ATOM 659 N N . PRO A 1 87 ? 12.810 -5.824 3.126 1.00 66.19 87 PRO A N 1
ATOM 660 C CA . PRO A 1 87 ? 12.075 -7.031 3.461 1.00 66.19 87 PRO A CA 1
ATOM 661 C C . PRO A 1 87 ? 10.648 -6.909 2.921 1.00 66.19 87 PRO A C 1
ATOM 663 O O . PRO A 1 87 ? 9.834 -6.159 3.462 1.00 66.19 87 PRO A O 1
ATOM 666 N N . GLN A 1 88 ? 10.350 -7.651 1.857 1.00 72.25 88 GLN A N 1
ATOM 667 C CA . GLN A 1 88 ? 9.008 -7.698 1.294 1.00 72.25 88 GLN A CA 1
ATOM 668 C C . GLN A 1 88 ? 8.081 -8.475 2.236 1.00 72.25 88 GLN A C 1
ATOM 670 O O . GLN A 1 88 ? 8.430 -9.575 2.680 1.00 72.25 88 GLN A O 1
ATOM 675 N N . PRO A 1 89 ? 6.914 -7.917 2.598 1.00 81.00 89 PRO A N 1
ATOM 676 C CA . PRO A 1 89 ? 5.904 -8.690 3.295 1.00 81.00 89 PRO A CA 1
ATOM 677 C C . PRO A 1 89 ? 5.464 -9.885 2.431 1.00 81.00 89 PRO A C 1
ATOM 679 O O . PRO A 1 89 ? 5.370 -9.746 1.211 1.00 81.00 89 PRO A O 1
ATOM 682 N N . PRO A 1 90 ? 5.176 -11.050 3.038 1.00 85.44 90 PRO A N 1
ATOM 683 C CA . PRO A 1 90 ? 4.575 -12.168 2.315 1.00 85.44 90 PRO A CA 1
ATOM 684 C C . PRO A 1 90 ? 3.289 -11.717 1.619 1.00 85.44 90 PRO A C 1
ATOM 686 O O . PRO A 1 90 ? 2.582 -10.873 2.153 1.00 85.44 90 PRO A O 1
ATOM 689 N N . ASN A 1 91 ? 2.951 -12.290 0.465 1.00 88.75 91 ASN A N 1
ATOM 690 C CA . ASN A 1 91 ? 1.721 -11.957 -0.267 1.00 88.75 91 ASN A CA 1
ATOM 691 C C . ASN A 1 91 ? 1.577 -10.467 -0.632 1.00 88.75 91 ASN A C 1
ATOM 693 O O . ASN A 1 91 ? 0.458 -9.974 -0.766 1.00 88.75 91 ASN A O 1
ATOM 697 N N . VAL A 1 92 ? 2.692 -9.749 -0.776 1.00 91.06 92 VAL A N 1
ATOM 698 C CA . VAL A 1 92 ? 2.734 -8.421 -1.389 1.00 91.06 92 VAL A CA 1
ATOM 699 C C . VAL A 1 92 ? 3.655 -8.503 -2.590 1.00 91.06 92 VAL A C 1
ATOM 701 O O . VAL A 1 92 ? 4.842 -8.799 -2.458 1.00 91.06 92 VAL A O 1
ATOM 704 N N . PHE A 1 93 ? 3.093 -8.259 -3.765 1.00 92.88 93 PHE A N 1
ATOM 705 C CA . PHE A 1 93 ? 3.783 -8.392 -5.038 1.00 92.88 93 PHE A CA 1
ATOM 706 C C . PHE A 1 93 ? 3.796 -7.050 -5.760 1.00 92.88 93 PHE A C 1
ATOM 708 O O . PHE A 1 93 ? 2.852 -6.268 -5.657 1.00 92.88 93 PHE A O 1
ATOM 715 N N . HIS A 1 94 ? 4.867 -6.790 -6.502 1.00 93.62 94 HIS A N 1
ATOM 716 C CA . HIS A 1 94 ? 5.014 -5.574 -7.292 1.00 93.62 94 HIS A CA 1
ATOM 717 C C . HIS A 1 94 ? 4.949 -5.933 -8.768 1.00 93.62 94 HIS A C 1
ATOM 719 O O . HIS A 1 94 ? 5.685 -6.810 -9.221 1.00 93.62 94 HIS A O 1
ATOM 725 N N . TYR A 1 95 ? 4.106 -5.233 -9.510 1.00 95.12 95 TYR A N 1
ATOM 726 C CA . TYR A 1 95 ? 3.958 -5.382 -10.947 1.00 95.12 95 TYR A CA 1
ATOM 727 C C . TYR A 1 95 ? 4.113 -4.030 -11.626 1.00 95.12 95 TYR A C 1
ATOM 729 O O . TYR A 1 95 ? 3.720 -3.002 -11.084 1.00 95.12 95 TYR A O 1
ATOM 737 N N . TYR A 1 96 ? 4.688 -4.043 -12.820 1.00 94.06 96 TYR A N 1
ATOM 738 C CA . TYR A 1 96 ? 4.848 -2.864 -13.656 1.00 94.06 96 TYR A CA 1
ATOM 739 C C . TYR A 1 96 ? 4.133 -3.057 -14.976 1.00 94.06 96 TYR A C 1
ATOM 741 O O . TYR A 1 96 ? 4.445 -3.993 -15.711 1.00 94.06 96 TYR A O 1
ATOM 749 N N . GLY A 1 97 ? 3.178 -2.183 -15.252 1.00 93.50 97 GLY A N 1
ATOM 750 C CA . GLY A 1 97 ? 2.502 -2.081 -16.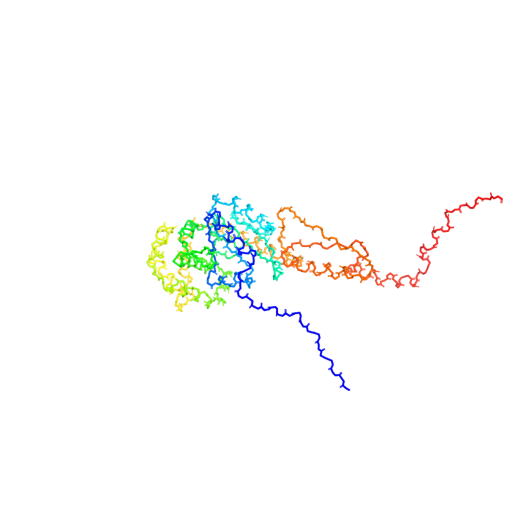535 1.00 93.50 97 GLY A CA 1
ATOM 751 C C . GLY A 1 97 ? 3.015 -0.861 -17.289 1.00 93.50 97 GLY A C 1
ATOM 752 O O . GLY A 1 97 ? 3.394 0.126 -16.666 1.00 93.50 97 GLY A O 1
ATOM 753 N N . PHE A 1 98 ? 3.050 -0.925 -18.615 1.00 92.00 98 PHE A N 1
ATOM 754 C CA . PHE A 1 98 ? 3.376 0.228 -19.448 1.00 92.00 98 PHE A CA 1
ATOM 755 C C . PHE A 1 98 ? 2.135 0.651 -20.225 1.00 92.00 98 PHE A C 1
ATOM 757 O O . PHE A 1 98 ? 1.596 -0.145 -20.996 1.00 92.00 98 PHE A O 1
ATOM 764 N N . ASP A 1 99 ? 1.690 1.882 -20.002 1.00 90.38 99 ASP A N 1
ATOM 765 C CA . ASP A 1 99 ? 0.614 2.495 -20.764 1.00 90.38 99 ASP A CA 1
ATOM 766 C C . ASP A 1 99 ? 1.194 3.206 -21.991 1.00 90.38 99 ASP A C 1
ATOM 768 O O . ASP A 1 99 ? 1.972 4.155 -21.870 1.00 90.38 99 ASP A O 1
ATOM 772 N N . GLN A 1 100 ? 0.835 2.721 -23.181 1.00 86.75 100 GLN A N 1
ATOM 773 C CA . GLN A 1 100 ? 1.375 3.228 -24.443 1.00 86.75 100 GLN A CA 1
ATOM 774 C C . GLN A 1 100 ? 0.789 4.583 -24.845 1.00 86.75 100 GLN A C 1
ATOM 776 O O . GLN A 1 100 ? 1.444 5.321 -25.580 1.00 86.75 100 GLN A O 1
ATOM 781 N N . GLN A 1 101 ? -0.426 4.920 -24.399 1.00 84.50 101 GLN A N 1
ATOM 782 C CA . GLN A 1 101 ? -1.097 6.149 -24.828 1.00 84.50 101 GLN A CA 1
ATOM 783 C C . GLN A 1 101 ? -0.414 7.380 -24.235 1.00 84.50 101 GLN A C 1
ATOM 785 O O . GLN A 1 101 ? -0.246 8.401 -24.911 1.00 84.50 101 GLN A O 1
ATOM 790 N N . ILE A 1 102 ? 0.013 7.257 -22.978 1.00 83.12 102 ILE A N 1
ATOM 791 C CA . ILE A 1 102 ? 0.614 8.350 -22.213 1.00 83.12 102 ILE A CA 1
ATOM 792 C C . ILE A 1 102 ? 2.097 8.135 -21.873 1.00 83.12 102 ILE A C 1
ATOM 794 O O . ILE A 1 102 ? 2.664 8.942 -21.144 1.00 83.12 102 ILE A O 1
ATOM 798 N N . ASP A 1 103 ? 2.726 7.081 -22.410 1.00 84.25 103 ASP A N 1
ATOM 799 C CA . ASP A 1 103 ? 4.145 6.736 -22.199 1.00 84.25 103 ASP A CA 1
ATOM 800 C C . ASP A 1 103 ? 4.523 6.668 -20.707 1.00 84.25 103 ASP A C 1
ATOM 802 O O . ASP A 1 103 ? 5.503 7.252 -20.236 1.00 84.25 103 ASP A O 1
ATOM 806 N N . HIS A 1 104 ? 3.692 5.970 -19.929 1.00 85.69 104 HIS A N 1
ATOM 807 C CA . HIS A 1 104 ? 3.801 5.954 -18.474 1.00 85.69 104 HIS A CA 1
ATOM 808 C C . HIS A 1 104 ? 3.914 4.536 -17.911 1.00 85.69 104 HIS A C 1
ATOM 810 O O . HIS A 1 104 ? 3.217 3.608 -18.323 1.00 85.69 104 HIS A O 1
ATOM 816 N N . LEU A 1 105 ? 4.814 4.363 -16.939 1.00 89.56 105 LEU A N 1
ATOM 817 C CA . LEU A 1 105 ? 4.985 3.112 -16.206 1.00 89.56 105 LEU A CA 1
ATOM 818 C C . LEU A 1 105 ? 4.132 3.132 -14.942 1.00 89.56 105 LEU A C 1
ATOM 820 O O . LEU A 1 105 ? 4.452 3.824 -13.981 1.00 89.56 105 LEU A O 1
ATOM 824 N N . VAL A 1 106 ? 3.106 2.292 -14.925 1.00 91.62 106 VAL A N 1
ATOM 825 C CA . VAL A 1 106 ? 2.191 2.138 -13.799 1.00 91.62 106 VAL A CA 1
ATOM 826 C C . VAL A 1 106 ? 2.720 1.077 -12.852 1.00 91.62 106 VAL A C 1
ATOM 828 O O . VAL A 1 106 ? 2.968 -0.067 -13.254 1.00 91.62 106 VAL A O 1
ATOM 831 N N . HIS A 1 107 ? 2.860 1.429 -11.578 1.00 93.00 107 HIS A N 1
ATOM 832 C CA . HIS A 1 107 ? 3.244 0.483 -10.546 1.00 93.00 107 HIS A CA 1
ATOM 833 C C . HIS A 1 107 ? 2.004 -0.042 -9.820 1.00 93.00 107 HIS A C 1
ATOM 835 O O . HIS A 1 107 ? 1.271 0.687 -9.160 1.00 93.00 107 HIS A O 1
ATOM 841 N N . LEU A 1 108 ? 1.782 -1.347 -9.921 1.00 94.69 108 LEU A N 1
ATOM 842 C CA . LEU A 1 108 ? 0.708 -2.044 -9.236 1.00 94.69 108 LEU A CA 1
ATOM 843 C C . LEU A 1 108 ? 1.274 -2.813 -8.041 1.00 94.69 108 LEU A C 1
ATOM 845 O O . LEU A 1 108 ? 2.084 -3.733 -8.190 1.00 94.69 108 LEU A O 1
ATOM 849 N N . HIS A 1 109 ? 0.795 -2.473 -6.853 1.00 94.19 109 HIS A N 1
ATOM 850 C CA . HIS A 1 109 ? 0.968 -3.266 -5.651 1.00 94.19 109 HIS A CA 1
ATOM 851 C C . HIS A 1 109 ? -0.196 -4.244 -5.501 1.00 94.19 109 HIS A C 1
ATOM 853 O O . HIS A 1 109 ? -1.328 -3.840 -5.241 1.00 94.19 109 HIS A O 1
ATOM 859 N N . LEU A 1 110 ? 0.091 -5.537 -5.612 1.00 95.44 110 LEU A N 1
ATOM 860 C CA . LEU A 1 110 ? -0.883 -6.602 -5.398 1.00 95.44 110 LEU A CA 1
ATOM 861 C C . LEU A 1 110 ? -0.748 -7.153 -3.975 1.00 95.44 110 LEU A C 1
ATOM 863 O O . LEU A 1 110 ? 0.283 -7.724 -3.620 1.00 95.44 110 LEU A O 1
ATOM 867 N N . TYR A 1 111 ? -1.801 -7.017 -3.177 1.00 95.25 111 TYR A N 1
ATOM 868 C CA . TYR A 1 111 ? -1.888 -7.493 -1.801 1.00 95.25 111 TYR A CA 1
ATOM 869 C C . TYR A 1 111 ? -2.810 -8.705 -1.720 1.00 95.25 111 TYR A C 1
ATOM 871 O O . TYR A 1 111 ? -3.973 -8.633 -2.094 1.00 95.25 111 TYR A O 1
ATOM 879 N N . GLY A 1 112 ? -2.320 -9.797 -1.139 1.00 94.44 112 GLY A N 1
ATOM 880 C CA . GLY A 1 112 ? -3.155 -10.888 -0.627 1.00 94.44 112 GLY A CA 1
ATOM 881 C C . GLY A 1 112 ? -3.474 -10.746 0.865 1.00 94.44 112 GLY A C 1
ATOM 882 O O . GLY A 1 112 ? -4.051 -11.650 1.464 1.00 94.44 112 GLY A O 1
ATOM 883 N N . ALA A 1 113 ? -3.014 -9.676 1.519 1.00 92.81 113 ALA A N 1
ATOM 884 C CA . ALA A 1 113 ? -3.325 -9.386 2.915 1.00 92.81 113 ALA A CA 1
ATOM 885 C C . ALA A 1 113 ? -3.104 -7.906 3.256 1.00 92.81 113 ALA A C 1
ATOM 887 O O . ALA A 1 113 ? -2.300 -7.217 2.624 1.00 92.81 113 ALA A O 1
ATOM 888 N N . VAL A 1 114 ? -3.760 -7.436 4.317 1.00 93.38 114 VAL A N 1
ATOM 889 C CA . VAL A 1 114 ? -3.704 -6.035 4.754 1.00 93.38 114 VAL A CA 1
ATOM 890 C C . VAL A 1 114 ? -2.473 -5.787 5.630 1.00 93.38 114 VAL A C 1
ATOM 892 O O . VAL A 1 114 ? -2.516 -5.822 6.863 1.00 93.38 114 VAL A O 1
ATOM 895 N N . TYR A 1 115 ? -1.345 -5.520 4.972 1.00 90.44 115 TYR A N 1
ATOM 896 C CA . TYR A 1 115 ? -0.126 -5.042 5.624 1.00 90.44 115 TYR A CA 1
ATOM 897 C C . TYR A 1 115 ? -0.167 -3.522 5.784 1.00 90.44 115 TYR A C 1
ATOM 899 O O . TYR A 1 115 ? -0.276 -2.780 4.808 1.00 90.44 115 TYR A O 1
ATOM 907 N N . THR A 1 116 ? -0.071 -3.046 7.024 1.00 89.06 116 THR A N 1
ATOM 908 C CA . THR A 1 116 ? -0.175 -1.617 7.348 1.00 89.06 116 THR A CA 1
ATOM 909 C C . THR A 1 116 ? 0.606 -1.270 8.623 1.00 89.06 116 THR A C 1
ATOM 911 O O . THR A 1 116 ? 1.421 -2.053 9.115 1.00 89.06 116 THR A O 1
ATOM 914 N N . GLY A 1 117 ? 0.393 -0.069 9.154 1.00 87.56 117 GLY A N 1
ATOM 915 C CA . GLY A 1 117 ? 1.046 0.456 10.345 1.00 87.56 117 GLY A CA 1
ATOM 916 C C . GLY A 1 117 ? 2.142 1.459 10.003 1.00 87.56 117 GLY A C 1
ATOM 917 O O . GLY A 1 117 ? 1.897 2.435 9.296 1.00 87.56 117 GLY A O 1
ATOM 918 N N . GLU A 1 118 ? 3.339 1.238 10.546 1.00 89.31 118 GLU A N 1
ATOM 919 C CA . GLU A 1 118 ? 4.493 2.131 10.362 1.00 89.31 118 GLU A CA 1
ATOM 920 C C . GLU A 1 118 ? 4.960 2.116 8.897 1.00 89.31 118 GLU A C 1
ATOM 922 O O . GLU A 1 118 ? 5.200 1.035 8.350 1.00 89.31 118 GLU A O 1
ATOM 927 N N . SER A 1 119 ? 5.113 3.291 8.268 1.00 85.00 119 SER A N 1
ATOM 928 C CA . SER A 1 119 ? 5.226 3.407 6.796 1.00 85.00 119 SER A CA 1
ATOM 929 C C . SER A 1 119 ? 6.443 2.686 6.215 1.00 85.00 119 SER A C 1
ATOM 931 O O . SER A 1 119 ? 6.418 2.237 5.076 1.00 85.00 119 SER A O 1
ATOM 933 N N . PHE A 1 120 ? 7.510 2.563 7.002 1.00 82.50 120 PHE A N 1
ATOM 934 C CA . PHE A 1 120 ? 8.795 2.032 6.548 1.00 82.50 120 PHE A CA 1
ATOM 935 C C . PHE A 1 120 ? 8.925 0.512 6.659 1.00 82.50 120 PHE A C 1
ATOM 937 O O . PHE A 1 120 ? 9.768 -0.081 5.993 1.00 82.50 120 PHE A O 1
ATOM 944 N N . ILE A 1 121 ? 8.148 -0.120 7.539 1.00 85.56 121 ILE A N 1
ATOM 945 C CA . ILE A 1 121 ? 8.311 -1.548 7.851 1.00 85.56 121 ILE A CA 1
ATOM 946 C C . ILE A 1 121 ? 7.005 -2.339 7.765 1.00 85.56 121 ILE A C 1
ATOM 948 O O . ILE A 1 121 ? 7.036 -3.561 7.908 1.00 85.56 121 ILE A O 1
ATOM 952 N N . ASN A 1 122 ? 5.866 -1.670 7.537 1.00 87.50 122 ASN A N 1
ATOM 953 C CA . ASN A 1 122 ? 4.533 -2.275 7.529 1.00 87.50 122 ASN A CA 1
ATOM 954 C C . ASN A 1 122 ? 4.330 -3.165 8.760 1.00 87.50 122 ASN A C 1
ATOM 956 O O . ASN A 1 122 ? 4.215 -4.387 8.656 1.00 87.50 122 ASN A O 1
ATOM 960 N N . SER A 1 123 ? 4.408 -2.568 9.949 1.00 90.31 123 SER A N 1
ATOM 961 C CA . SER A 1 123 ? 4.587 -3.309 11.200 1.00 90.31 123 SER A CA 1
ATOM 962 C C . SER A 1 123 ? 3.419 -4.190 11.634 1.00 90.31 123 SER A C 1
ATOM 964 O O . SER A 1 123 ? 3.609 -5.000 12.539 1.00 90.31 123 SER A O 1
ATOM 966 N N . HIS A 1 124 ? 2.245 -4.066 11.016 1.00 93.12 124 HIS A N 1
ATOM 967 C CA . HIS A 1 124 ? 1.041 -4.793 11.407 1.00 93.12 124 HIS A CA 1
ATOM 968 C C . HIS A 1 124 ? 0.442 -5.560 10.226 1.00 93.12 124 HIS A C 1
ATOM 970 O O . HIS A 1 124 ? 0.435 -5.076 9.093 1.00 93.12 124 HIS A O 1
ATOM 976 N N . LEU A 1 125 ? -0.070 -6.754 10.516 1.00 93.94 125 LEU A N 1
ATOM 977 C CA . LEU A 1 125 ? -0.925 -7.533 9.627 1.00 93.94 125 LEU A CA 1
ATOM 978 C C . LEU A 1 125 ? -2.336 -7.497 10.217 1.00 93.94 125 LEU A C 1
ATOM 980 O O . LEU A 1 125 ? -2.613 -8.214 11.175 1.00 93.94 125 LEU A O 1
ATOM 984 N N . LEU A 1 126 ? -3.191 -6.615 9.699 1.00 92.81 126 LEU A N 1
ATOM 985 C CA . LEU A 1 126 ? -4.542 -6.444 10.235 1.00 92.81 126 LEU A CA 1
ATOM 986 C C . LEU A 1 126 ? -5.516 -7.437 9.580 1.00 92.81 126 LEU A C 1
ATOM 988 O O . LEU A 1 126 ? -5.386 -7.709 8.385 1.00 92.81 126 LEU A O 1
ATOM 992 N N . PRO A 1 127 ? -6.507 -7.958 10.325 1.00 91.50 127 PRO A N 1
ATOM 993 C CA . PRO A 1 127 ? -7.479 -8.941 9.834 1.00 91.50 127 PRO A CA 1
ATOM 994 C C . PRO A 1 127 ? -8.613 -8.281 9.024 1.00 91.50 127 PRO A C 1
ATOM 996 O O . PRO A 1 127 ? -9.793 -8.513 9.269 1.00 91.50 127 PRO A O 1
ATOM 999 N N . PHE A 1 128 ? -8.264 -7.375 8.108 1.00 94.56 128 PHE A N 1
ATOM 1000 C CA . PHE A 1 128 ? -9.222 -6.523 7.389 1.00 94.56 128 PHE A CA 1
ATOM 1001 C C . PHE A 1 128 ? -9.409 -6.925 5.931 1.00 94.56 128 PHE A C 1
ATOM 1003 O O . PHE A 1 128 ? -10.170 -6.278 5.225 1.00 94.56 128 PHE A O 1
ATOM 1010 N N . ASP A 1 129 ? -8.739 -7.979 5.473 1.00 93.38 129 ASP A N 1
ATOM 1011 C CA . ASP A 1 129 ? -8.869 -8.479 4.107 1.00 93.38 129 ASP A CA 1
ATOM 1012 C C . ASP A 1 129 ? -10.319 -8.852 3.783 1.00 93.38 129 ASP A C 1
ATOM 1014 O O . ASP A 1 129 ? -10.898 -8.303 2.850 1.00 93.38 129 ASP A O 1
ATOM 1018 N N . VAL A 1 130 ? -10.944 -9.687 4.616 1.00 93.62 130 VAL A N 1
ATOM 1019 C CA . VAL A 1 130 ? -12.356 -10.071 4.450 1.00 93.62 130 VAL A CA 1
ATOM 1020 C C . VAL A 1 130 ? -13.280 -8.857 4.559 1.00 93.62 130 VAL A C 1
ATOM 1022 O O . VAL A 1 130 ? -14.193 -8.706 3.753 1.00 93.62 130 VAL A O 1
ATOM 1025 N N . MET A 1 131 ? -13.030 -7.969 5.526 1.00 94.88 131 MET A N 1
ATOM 1026 C CA . MET A 1 131 ? -13.828 -6.758 5.732 1.00 94.88 131 MET A CA 1
ATOM 1027 C C . MET A 1 131 ? -13.824 -5.860 4.490 1.00 94.88 131 MET A C 1
ATOM 1029 O O . MET A 1 131 ? -14.888 -5.457 4.029 1.00 94.88 131 MET A O 1
ATOM 1033 N N . LEU A 1 132 ? -12.643 -5.560 3.945 1.00 95.19 132 LEU A N 1
ATOM 1034 C CA . LEU A 1 132 ? -12.464 -4.647 2.813 1.00 95.19 132 LEU A CA 1
ATOM 1035 C C . LEU A 1 132 ? -12.952 -5.249 1.491 1.00 95.19 132 LEU A C 1
ATOM 1037 O O . LEU A 1 132 ? -13.432 -4.508 0.639 1.00 95.19 132 LEU A O 1
ATOM 1041 N N . LEU A 1 133 ? -12.839 -6.570 1.317 1.00 94.56 133 LEU A N 1
ATOM 1042 C CA . LEU A 1 133 ? -13.328 -7.265 0.122 1.00 94.56 133 LEU A CA 1
ATOM 1043 C C . LEU A 1 133 ? -14.854 -7.440 0.133 1.00 94.56 133 LEU A C 1
ATOM 1045 O O . LEU A 1 133 ? -15.486 -7.345 -0.914 1.00 94.56 133 LEU A O 1
ATOM 1049 N N . ALA A 1 134 ? -15.457 -7.681 1.302 1.00 90.56 134 ALA A N 1
ATOM 1050 C CA . ALA A 1 134 ? -16.900 -7.901 1.422 1.00 90.56 134 ALA A CA 1
ATOM 1051 C C . ALA A 1 134 ? -17.724 -6.605 1.358 1.00 90.56 134 ALA A C 1
ATOM 1053 O O . ALA A 1 134 ? -18.881 -6.627 0.951 1.00 90.56 134 ALA A O 1
ATOM 1054 N N . SER A 1 135 ? -17.147 -5.479 1.775 1.00 75.69 135 SER A N 1
ATOM 1055 C CA . SER A 1 135 ? -17.829 -4.181 1.842 1.00 75.69 135 SER A CA 1
ATOM 1056 C C . SER A 1 135 ? -17.618 -3.359 0.567 1.00 75.69 135 SER A C 1
ATOM 1058 O O . SER A 1 135 ? -17.272 -2.193 0.637 1.00 75.69 135 SER A O 1
ATOM 1060 N N . GLY A 1 136 ? -17.764 -3.950 -0.617 1.00 79.12 136 GLY A N 1
ATOM 1061 C CA . GLY A 1 136 ? -17.440 -3.274 -1.876 1.00 79.12 136 GLY A CA 1
ATOM 1062 C C . GLY A 1 136 ? -18.517 -2.301 -2.373 1.00 79.12 136 GLY A C 1
ATOM 1063 O O . GLY A 1 136 ? -19.706 -2.603 -2.348 1.00 79.12 136 GLY A O 1
ATOM 1064 N N . ARG A 1 137 ? -18.088 -1.165 -2.924 1.00 88.56 137 ARG A N 1
ATOM 1065 C CA . ARG A 1 137 ? -18.840 -0.337 -3.879 1.00 88.56 137 ARG A CA 1
ATOM 1066 C C . ARG A 1 137 ? -18.056 -0.244 -5.185 1.00 88.56 137 ARG A C 1
ATOM 1068 O O . ARG A 1 137 ? -16.857 -0.508 -5.203 1.00 88.56 137 ARG A O 1
ATOM 1075 N N . THR A 1 138 ? -18.712 0.162 -6.264 1.00 89.88 138 THR A N 1
ATOM 1076 C CA . THR A 1 138 ? -18.049 0.354 -7.560 1.00 89.88 138 THR A CA 1
ATOM 1077 C C . THR A 1 138 ? -18.020 1.837 -7.904 1.00 89.88 138 THR A C 1
ATOM 1079 O O . THR A 1 138 ? -19.058 2.492 -7.846 1.00 89.88 138 THR A O 1
ATOM 1082 N N . ILE A 1 139 ? -16.844 2.358 -8.246 1.00 88.38 139 ILE A N 1
ATOM 1083 C CA . ILE A 1 139 ? -16.645 3.707 -8.792 1.00 88.38 139 ILE A CA 1
ATOM 1084 C C . ILE A 1 139 ? -15.942 3.534 -10.131 1.00 88.38 139 ILE A C 1
ATOM 1086 O O . ILE A 1 139 ? -14.883 2.918 -10.164 1.00 88.38 139 ILE A O 1
ATOM 1090 N N . ASP A 1 140 ? -16.538 4.013 -11.222 1.00 84.56 140 ASP A N 1
ATOM 1091 C CA . ASP A 1 140 ? -15.945 3.963 -12.569 1.00 84.56 140 ASP A CA 1
ATOM 1092 C C . ASP A 1 140 ? -15.435 2.564 -12.975 1.00 84.56 140 ASP A C 1
ATOM 1094 O O . ASP A 1 140 ? -14.364 2.394 -13.547 1.00 84.56 140 ASP A O 1
ATOM 1098 N N . GLY A 1 141 ? -16.196 1.519 -12.626 1.00 87.06 141 GLY A N 1
ATOM 1099 C CA . GLY A 1 141 ? -15.831 0.121 -12.898 1.00 87.06 141 GLY A CA 1
ATOM 1100 C C . GLY A 1 141 ? -14.779 -0.470 -11.949 1.00 87.06 141 GLY A C 1
ATOM 1101 O O . GLY A 1 141 ? -14.434 -1.646 -12.069 1.00 87.06 141 GLY A O 1
ATOM 1102 N N . VAL A 1 142 ? -14.298 0.295 -10.970 1.00 91.88 142 VAL A N 1
ATOM 1103 C CA . VAL A 1 142 ? -13.330 -0.143 -9.961 1.00 91.88 142 VAL A CA 1
ATOM 1104 C C . VAL A 1 142 ? -14.044 -0.479 -8.656 1.00 91.88 142 VAL A C 1
ATOM 1106 O O . VAL A 1 142 ? -14.716 0.365 -8.064 1.00 91.88 142 VAL A O 1
ATOM 1109 N N . LYS A 1 143 ? -13.876 -1.716 -8.173 1.00 94.44 143 LYS A N 1
ATOM 1110 C CA . LYS A 1 143 ? -14.327 -2.110 -6.833 1.00 94.44 143 LYS A CA 1
ATOM 1111 C C . LYS A 1 143 ? -13.456 -1.423 -5.776 1.00 94.44 143 LYS A C 1
ATOM 1113 O O . LYS A 1 143 ? -12.232 -1.552 -5.806 1.00 94.44 143 LYS A O 1
ATOM 1118 N N . VAL A 1 144 ? -14.073 -0.736 -4.822 1.00 94.31 144 VAL A N 1
ATOM 1119 C CA . VAL A 1 144 ? -13.421 -0.093 -3.668 1.00 94.31 144 VAL A CA 1
ATOM 1120 C C . VAL A 1 144 ? -14.193 -0.414 -2.383 1.00 94.31 144 VAL A C 1
ATOM 1122 O O . VAL A 1 144 ? -15.395 -0.663 -2.462 1.00 94.31 144 VAL A O 1
ATOM 1125 N N . PRO A 1 145 ? -13.568 -0.410 -1.195 1.00 94.12 145 PRO A N 1
ATOM 1126 C CA . PRO A 1 145 ? -14.279 -0.597 0.065 1.00 94.12 145 PRO A CA 1
ATOM 1127 C C . PRO A 1 145 ? -15.347 0.474 0.328 1.00 94.12 145 PRO A C 1
ATOM 1129 O O . PRO A 1 145 ? -15.321 1.586 -0.217 1.00 94.12 145 PRO A O 1
ATOM 1132 N N . SER A 1 146 ? -16.270 0.155 1.230 1.00 92.62 146 SER A N 1
ATOM 1133 C CA . SER A 1 146 ? -17.239 1.096 1.766 1.00 92.62 146 SER A CA 1
ATOM 1134 C C . SER A 1 146 ? -16.487 2.147 2.568 1.00 92.62 146 SER A C 1
ATOM 1136 O O . SER A 1 146 ? -15.430 1.876 3.152 1.00 92.62 146 SER A O 1
ATOM 1138 N N . LYS A 1 147 ? -17.040 3.362 2.634 1.00 92.31 147 LYS A N 1
ATOM 1139 C CA . LYS A 1 147 ? -16.434 4.430 3.436 1.00 92.31 147 LYS A CA 1
ATOM 1140 C C . LYS A 1 147 ? -16.262 4.003 4.897 1.00 92.31 147 LYS A C 1
ATOM 1142 O O . LYS A 1 147 ? -15.264 4.360 5.511 1.00 92.31 147 LYS A O 1
ATOM 1147 N N . ALA A 1 148 ? -17.185 3.205 5.444 1.00 93.62 148 ALA A N 1
ATOM 1148 C CA . ALA A 1 148 ? -17.088 2.679 6.803 1.00 93.62 148 ALA A CA 1
ATOM 1149 C C . ALA A 1 148 ? -15.881 1.745 6.979 1.00 93.62 148 ALA A C 1
ATOM 1151 O O . ALA A 1 148 ? -15.095 1.928 7.908 1.00 93.62 148 ALA A O 1
ATOM 1152 N N . ALA A 1 149 ? -15.678 0.790 6.069 1.00 94.31 149 ALA A N 1
ATOM 1153 C CA . ALA A 1 149 ? -14.533 -0.117 6.132 1.00 94.31 149 ALA A CA 1
ATOM 1154 C C . ALA A 1 149 ? -13.197 0.615 5.917 1.00 94.31 149 ALA A C 1
ATOM 1156 O O . ALA A 1 149 ? -12.214 0.355 6.623 1.00 94.31 149 ALA A O 1
ATOM 1157 N N . GLU A 1 150 ? -13.166 1.574 4.988 1.00 93.94 150 GLU A N 1
ATOM 1158 C CA . GLU A 1 150 ? -11.999 2.423 4.755 1.00 93.94 150 GLU A CA 1
ATOM 1159 C C . GLU A 1 150 ? -11.692 3.298 5.979 1.00 93.94 150 GLU A C 1
ATOM 1161 O O . GLU A 1 150 ? -10.538 3.348 6.404 1.00 93.94 150 GLU A O 1
ATOM 1166 N N . LEU A 1 151 ? -12.70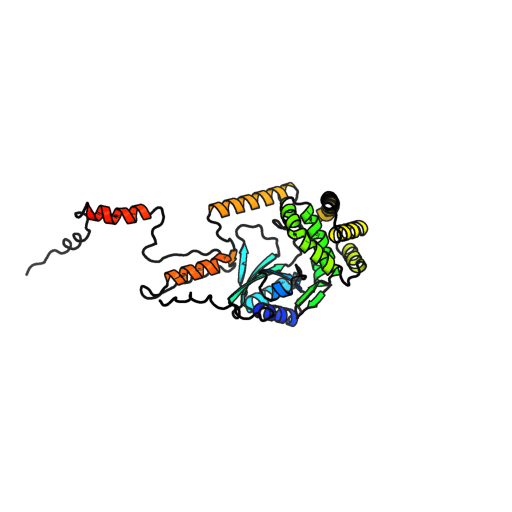9 3.878 6.630 1.00 94.31 151 LEU A N 1
ATOM 1167 C CA . LEU A 1 151 ? -12.572 4.642 7.874 1.00 94.31 151 LEU A CA 1
ATOM 1168 C C . LEU A 1 151 ? -11.929 3.818 8.988 1.00 94.31 151 LEU A C 1
ATOM 1170 O O . LEU A 1 151 ? -11.029 4.317 9.670 1.00 94.31 151 LEU A O 1
ATOM 1174 N N . VAL A 1 152 ? -12.344 2.562 9.169 1.00 94.94 152 VAL A N 1
ATOM 1175 C CA . VAL A 1 152 ? -11.750 1.664 10.171 1.00 94.94 152 VAL A CA 1
ATOM 1176 C C . VAL A 1 152 ? -10.263 1.453 9.899 1.00 94.94 152 VAL A C 1
ATOM 1178 O O . VAL A 1 152 ? -9.425 1.669 10.782 1.00 94.94 152 VAL A O 1
ATOM 1181 N N . CYS A 1 153 ? -9.918 1.073 8.667 1.00 94.25 153 CYS A N 1
ATOM 1182 C CA . CYS A 1 153 ? -8.535 0.808 8.289 1.00 94.25 153 CYS A CA 1
ATOM 1183 C C . CYS A 1 153 ? -7.665 2.075 8.374 1.00 94.25 153 CYS A C 1
ATOM 1185 O O . CYS A 1 153 ? -6.575 2.042 8.958 1.00 94.25 153 CYS A O 1
ATOM 1187 N N . PHE A 1 154 ? -8.156 3.199 7.849 1.00 93.94 154 PHE A N 1
ATOM 1188 C CA . PHE A 1 154 ? -7.496 4.502 7.882 1.00 93.94 154 PHE A CA 1
ATOM 1189 C C . PHE A 1 154 ? -7.237 4.972 9.315 1.00 93.94 154 PHE A C 1
ATOM 1191 O O . PHE A 1 154 ? -6.088 5.239 9.678 1.00 93.94 154 PHE A O 1
ATOM 1198 N N . THR A 1 155 ? -8.269 4.993 10.160 1.00 94.75 155 THR A N 1
ATOM 1199 C CA . THR A 1 155 ? -8.178 5.480 11.542 1.00 94.75 155 THR A CA 1
ATOM 1200 C C . THR A 1 155 ? -7.126 4.701 12.325 1.00 94.75 155 THR A C 1
ATOM 1202 O O . THR A 1 155 ? -6.207 5.283 12.908 1.00 94.75 155 THR A O 1
ATOM 1205 N N . LEU A 1 156 ? -7.196 3.367 12.297 1.00 95.44 156 LEU A N 1
ATOM 1206 C CA . LEU A 1 156 ? -6.252 2.527 13.033 1.00 95.44 156 LEU A CA 1
ATOM 1207 C C . LEU A 1 156 ? -4.826 2.646 12.479 1.00 95.44 156 LEU A C 1
ATOM 1209 O O . LEU A 1 156 ? -3.876 2.742 13.260 1.00 95.44 156 LEU A O 1
ATOM 1213 N N . LYS A 1 157 ? -4.657 2.727 11.152 1.00 93.56 157 LYS A N 1
ATOM 1214 C CA . LYS A 1 157 ? -3.356 2.976 10.510 1.00 93.56 157 LYS A CA 1
ATOM 1215 C C . LYS A 1 157 ? -2.738 4.289 10.991 1.00 93.56 157 LYS A C 1
ATOM 1217 O O . LYS A 1 157 ? -1.566 4.297 11.369 1.00 93.56 157 LYS A O 1
ATOM 1222 N N . VAL A 1 158 ? -3.502 5.380 11.012 1.00 93.50 158 VAL A N 1
ATOM 1223 C CA . VAL A 1 158 ? -3.011 6.697 11.446 1.00 93.50 158 VAL A CA 1
ATOM 1224 C C . VAL A 1 158 ? -2.594 6.672 12.922 1.00 93.50 158 VAL A C 1
ATOM 1226 O O . VAL A 1 158 ? -1.502 7.134 13.257 1.00 93.50 158 VAL A O 1
ATOM 1229 N N . PHE A 1 159 ? -3.378 6.053 13.811 1.00 94.62 159 PHE A N 1
ATOM 1230 C CA . PHE A 1 159 ? -2.997 5.936 15.226 1.00 94.62 159 PHE A CA 1
ATOM 1231 C C . PHE A 1 159 ? -1.818 4.996 15.477 1.00 94.62 159 PHE A C 1
ATOM 1233 O O . PHE A 1 159 ? -1.029 5.238 16.392 1.00 94.62 159 PHE A O 1
ATOM 1240 N N . VAL A 1 160 ? -1.618 3.971 14.646 1.00 93.69 160 VAL A N 1
ATOM 1241 C CA . VAL A 1 160 ? -0.359 3.218 14.670 1.00 93.69 160 VAL A CA 1
ATOM 1242 C C . VAL A 1 160 ? 0.803 4.133 14.277 1.00 93.69 160 VAL A C 1
ATOM 1244 O O . VAL A 1 160 ? 1.803 4.163 14.999 1.00 93.69 160 VAL A O 1
ATOM 1247 N N . LYS A 1 161 ? 0.674 4.924 13.206 1.00 93.12 161 LYS A N 1
ATOM 1248 C CA . LYS A 1 161 ? 1.720 5.854 12.748 1.00 93.12 161 LYS A CA 1
ATOM 1249 C C . LYS A 1 161 ? 2.077 6.923 13.785 1.00 93.12 161 LYS A C 1
ATOM 1251 O O . LYS A 1 161 ? 3.259 7.164 13.996 1.00 93.12 161 LYS A O 1
ATOM 1256 N N . TYR A 1 162 ? 1.111 7.479 14.522 1.00 91.31 162 TYR A N 1
ATOM 1257 C CA . TYR A 1 162 ? 1.397 8.441 15.600 1.00 91.31 162 TYR A CA 1
ATOM 1258 C C . TYR A 1 162 ? 2.345 7.890 16.680 1.00 91.31 162 TYR A C 1
ATOM 1260 O O . TYR A 1 162 ? 3.058 8.656 17.319 1.00 91.31 162 TYR A O 1
ATOM 1268 N N . GLY A 1 163 ? 2.400 6.569 16.885 1.00 83.88 163 GLY A N 1
ATOM 1269 C CA . GLY A 1 163 ? 3.342 5.944 17.823 1.00 83.88 163 GLY A CA 1
ATOM 1270 C C . GLY A 1 163 ? 4.740 5.649 17.261 1.00 83.88 163 GLY A C 1
ATOM 1271 O O . GLY A 1 163 ? 5.508 4.933 17.908 1.00 83.88 163 GLY A O 1
ATOM 1272 N N . SER A 1 164 ? 5.060 6.127 16.058 1.00 87.31 164 SER A N 1
ATOM 1273 C CA . SER A 1 164 ? 6.357 5.970 15.392 1.00 87.31 164 SER A CA 1
ATOM 1274 C C . SER A 1 164 ? 6.982 7.335 15.146 1.00 87.31 164 SER A C 1
ATOM 1276 O O . SER A 1 164 ? 6.377 8.196 14.520 1.00 87.31 164 SER A O 1
ATOM 1278 N N . LEU A 1 165 ? 8.211 7.535 15.629 1.00 85.31 165 LEU A N 1
ATOM 1279 C CA . LEU A 1 165 ? 8.896 8.831 15.547 1.00 85.31 165 LEU A CA 1
ATOM 1280 C C . LEU A 1 165 ? 9.127 9.285 14.100 1.00 85.31 165 LEU A C 1
ATOM 1282 O O . LEU A 1 165 ? 8.975 10.463 13.797 1.00 85.31 165 LEU A O 1
ATOM 1286 N N . LEU A 1 166 ? 9.466 8.356 13.202 1.00 85.81 166 LEU A N 1
ATOM 1287 C CA . LEU A 1 166 ? 9.699 8.687 11.793 1.00 85.81 166 LEU A CA 1
ATOM 1288 C C . LEU A 1 166 ? 8.399 9.041 11.078 1.00 85.81 166 LEU A C 1
ATOM 1290 O O . LEU A 1 166 ? 8.370 9.954 10.258 1.00 85.81 166 LEU A O 1
ATOM 1294 N N . ASP A 1 167 ? 7.321 8.333 11.412 1.00 89.44 167 ASP A N 1
ATOM 1295 C CA . ASP A 1 167 ? 6.004 8.638 10.869 1.00 89.44 167 ASP A CA 1
ATOM 1296 C C . ASP A 1 167 ? 5.458 9.944 11.452 1.00 89.44 167 ASP A C 1
ATOM 1298 O O . ASP A 1 167 ? 4.760 10.661 10.751 1.00 89.44 167 ASP A O 1
ATOM 1302 N N . LEU A 1 168 ? 5.808 10.304 12.691 1.00 88.50 168 LEU A N 1
ATOM 1303 C CA . LEU A 1 168 ? 5.359 11.543 13.325 1.00 88.50 168 LEU A CA 1
ATOM 1304 C C . LEU A 1 168 ? 5.773 12.781 12.525 1.00 88.50 168 LEU A C 1
ATOM 1306 O O . LEU A 1 168 ? 4.961 13.679 12.337 1.00 88.50 168 LEU A O 1
ATOM 1310 N N . ILE A 1 169 ? 7.006 12.806 12.010 1.00 86.19 169 ILE A N 1
ATOM 1311 C CA . ILE A 1 169 ? 7.497 13.902 11.160 1.00 86.19 169 ILE A CA 1
ATOM 1312 C C . ILE A 1 169 ? 6.642 14.020 9.893 1.00 86.19 169 ILE A C 1
ATOM 1314 O O . ILE A 1 169 ? 6.267 15.122 9.502 1.00 86.19 169 ILE A O 1
ATOM 1318 N N . TYR A 1 170 ? 6.313 12.886 9.269 1.00 84.00 170 TYR A N 1
ATOM 1319 C CA . TYR A 1 170 ? 5.444 12.846 8.093 1.00 84.00 170 TYR A CA 1
ATOM 1320 C C . TYR A 1 170 ? 4.015 13.305 8.428 1.00 84.00 170 TYR A C 1
ATOM 1322 O O . TYR A 1 170 ? 3.481 14.184 7.763 1.00 84.00 170 TYR A O 1
ATOM 1330 N N . LEU A 1 171 ? 3.424 12.785 9.507 1.00 86.38 171 LEU A N 1
ATOM 1331 C CA . LEU A 1 171 ? 2.065 13.128 9.934 1.00 86.38 171 LEU A CA 1
ATOM 1332 C C . LEU A 1 171 ? 1.913 14.610 10.293 1.00 86.38 171 LEU A C 1
ATOM 1334 O O . LEU A 1 171 ? 0.863 15.180 10.030 1.00 86.38 171 LEU A O 1
ATOM 1338 N N . LEU A 1 172 ? 2.935 15.232 10.890 1.00 84.06 172 LEU A N 1
ATOM 1339 C CA . LEU A 1 172 ? 2.903 16.659 11.219 1.00 84.06 172 LEU A CA 1
ATOM 1340 C C . LEU A 1 172 ? 2.867 17.532 9.960 1.00 84.06 172 LEU A C 1
ATOM 1342 O O . LEU A 1 172 ? 2.187 18.556 9.960 1.00 84.06 172 LEU A O 1
ATOM 1346 N N . ARG A 1 173 ? 3.550 17.113 8.887 1.00 84.81 173 ARG A N 1
ATOM 1347 C CA . ARG A 1 173 ? 3.539 17.816 7.595 1.00 84.81 173 ARG A CA 1
ATOM 1348 C C . ARG A 1 173 ? 2.207 17.658 6.862 1.00 84.81 173 ARG A C 1
ATOM 1350 O O . ARG A 1 173 ? 1.700 18.644 6.348 1.00 84.81 173 ARG A O 1
ATOM 1357 N N . GLU A 1 174 ? 1.624 16.462 6.893 1.00 84.38 174 GLU A N 1
ATOM 1358 C CA . GLU A 1 174 ? 0.399 16.120 6.148 1.00 84.38 174 GLU A CA 1
ATOM 1359 C C . GLU A 1 174 ? -0.886 16.208 6.989 1.00 84.38 174 GLU A C 1
ATOM 1361 O O . GLU A 1 174 ? -1.891 15.564 6.687 1.00 84.38 174 GLU A O 1
ATOM 1366 N N . THR A 1 175 ? -0.881 16.989 8.075 1.00 84.50 175 THR A N 1
ATOM 1367 C CA . THR A 1 175 ? -2.028 17.064 9.001 1.00 84.50 175 THR A CA 1
ATOM 1368 C C . THR A 1 175 ? -3.318 17.455 8.272 1.00 84.50 175 THR A C 1
ATOM 1370 O O . THR A 1 175 ? -4.361 16.848 8.504 1.00 84.50 175 THR A O 1
ATOM 1373 N N . HIS A 1 176 ? -3.242 18.421 7.350 1.00 85.31 176 HIS A N 1
ATOM 1374 C CA . HIS A 1 176 ? -4.407 18.898 6.607 1.00 85.31 176 HIS A CA 1
ATOM 1375 C C . HIS A 1 176 ? -4.986 17.831 5.663 1.00 85.31 176 HIS A C 1
ATOM 1377 O O . HIS A 1 176 ? -6.206 17.694 5.580 1.00 85.31 176 HIS A O 1
ATOM 1383 N N . GLU A 1 177 ? -4.139 17.044 4.989 1.00 86.44 177 GLU A N 1
ATOM 1384 C CA . GLU A 1 177 ? -4.592 15.938 4.132 1.00 86.44 177 GLU A CA 1
ATOM 1385 C C . GLU A 1 177 ? -5.267 14.835 4.955 1.00 86.44 177 GLU A C 1
ATOM 1387 O O . GLU A 1 177 ? -6.338 14.361 4.587 1.00 86.44 177 GLU A O 1
ATOM 1392 N N . ILE A 1 178 ? -4.696 14.482 6.113 1.00 87.94 178 ILE A N 1
ATOM 1393 C CA . ILE A 1 178 ? -5.269 13.482 7.030 1.00 87.94 178 ILE A CA 1
ATOM 1394 C C . ILE A 1 178 ? -6.644 13.931 7.531 1.00 87.94 178 ILE A C 1
ATOM 1396 O O . ILE A 1 178 ? -7.578 13.133 7.584 1.00 87.94 178 ILE A O 1
ATOM 1400 N N . GLU A 1 179 ? -6.779 15.202 7.909 1.00 88.38 179 GLU A N 1
ATOM 1401 C CA . GLU A 1 179 ? -8.053 15.768 8.358 1.00 88.38 179 GLU A CA 1
ATOM 1402 C C . GLU A 1 179 ? -9.074 15.861 7.218 1.00 88.38 179 GLU A C 1
ATOM 1404 O O . GLU A 1 179 ? -10.271 15.694 7.454 1.00 88.38 179 GLU A O 1
ATOM 1409 N N . ALA A 1 180 ? -8.632 16.126 5.986 1.00 89.25 180 ALA A N 1
ATOM 1410 C CA . ALA A 1 180 ? -9.494 16.124 4.807 1.00 89.25 180 ALA A CA 1
ATOM 1411 C C . ALA A 1 180 ? -9.995 14.709 4.469 1.00 89.25 180 ALA A C 1
ATOM 1413 O O . ALA A 1 180 ? -11.198 14.526 4.290 1.00 89.25 180 ALA A O 1
ATOM 1414 N N . GLU A 1 181 ? -9.112 13.705 4.466 1.00 91.31 181 GLU A N 1
ATOM 1415 C CA . GLU A 1 181 ? -9.470 12.298 4.239 1.00 91.31 181 GLU A CA 1
ATOM 1416 C C . GLU A 1 181 ? -10.418 11.790 5.338 1.00 91.31 181 GLU A C 1
ATOM 1418 O O . GLU A 1 181 ? -11.457 11.204 5.034 1.00 91.31 181 GLU A O 1
ATOM 1423 N N . ALA A 1 182 ? -10.141 12.101 6.613 1.00 91.00 182 ALA A N 1
ATOM 1424 C CA . ALA A 1 182 ? -11.026 11.760 7.729 1.00 91.00 182 ALA A CA 1
ATOM 1425 C C . ALA A 1 182 ? -12.430 12.362 7.561 1.00 91.00 182 ALA A C 1
ATOM 1427 O O . ALA A 1 182 ? -13.430 11.665 7.737 1.00 91.00 182 ALA A O 1
ATOM 1428 N N . ARG A 1 183 ? -12.519 13.647 7.189 1.00 90.50 183 ARG A N 1
ATOM 1429 C CA . ARG A 1 183 ? -13.801 14.318 6.923 1.00 90.50 183 ARG A CA 1
ATOM 1430 C C . ARG A 1 183 ? -14.533 13.698 5.736 1.00 90.50 183 ARG A C 1
ATOM 1432 O O . ARG A 1 183 ? -15.734 13.483 5.829 1.00 90.50 183 ARG A O 1
ATOM 1439 N N . TRP A 1 184 ? -13.831 13.363 4.657 1.00 91.56 184 TRP A N 1
ATOM 1440 C CA . TRP A 1 184 ? -14.428 12.728 3.478 1.00 91.56 184 TRP A CA 1
ATOM 1441 C C . TRP A 1 184 ? -14.978 11.320 3.763 1.00 91.56 184 TRP A C 1
ATOM 1443 O O . TRP A 1 184 ? -16.042 10.957 3.252 1.00 91.56 184 TRP A O 1
ATOM 1453 N N . LEU A 1 185 ? -14.285 10.544 4.606 1.00 91.38 185 LEU A N 1
ATOM 1454 C CA . LEU A 1 185 ? -14.711 9.207 5.040 1.00 91.38 185 LEU A CA 1
ATOM 1455 C C . LEU A 1 185 ? -15.923 9.235 5.981 1.00 91.38 185 LEU A C 1
ATOM 1457 O O . LEU A 1 185 ? -16.701 8.281 6.014 1.00 91.38 185 LEU A O 1
ATOM 1461 N N . LEU A 1 186 ? -16.071 10.318 6.744 1.00 90.69 186 LEU A N 1
ATOM 1462 C CA . LEU A 1 186 ? -17.223 10.556 7.615 1.00 90.69 186 LEU A CA 1
ATOM 1463 C C . LEU A 1 186 ? -18.401 11.201 6.884 1.00 90.69 186 LEU A C 1
ATOM 1465 O O . LEU A 1 186 ? -19.535 11.054 7.329 1.00 90.69 186 LEU A O 1
ATOM 1469 N N . ALA A 1 187 ? -18.148 11.911 5.783 1.00 87.81 187 ALA A N 1
ATOM 1470 C CA . ALA A 1 187 ? -19.200 12.523 4.987 1.00 87.81 187 ALA A CA 1
ATOM 1471 C C . ALA A 1 187 ? -20.168 11.448 4.472 1.00 87.81 187 ALA A C 1
ATOM 1473 O O . ALA A 1 187 ? -19.745 10.476 3.832 1.00 87.81 187 ALA A O 1
ATOM 1474 N N . ASP A 1 188 ? -21.453 11.656 4.754 1.00 77.12 188 ASP A N 1
ATOM 1475 C CA . ASP A 1 188 ? -22.568 10.796 4.344 1.00 77.12 188 ASP A CA 1
ATOM 1476 C C . ASP A 1 188 ? -22.497 9.361 4.892 1.00 77.12 188 ASP A C 1
ATOM 1478 O O . ASP A 1 188 ? -23.088 8.447 4.320 1.00 77.12 188 ASP A O 1
ATOM 1482 N N . ASN A 1 189 ? -21.754 9.142 5.984 1.00 76.94 189 ASN A N 1
ATOM 1483 C CA . ASN A 1 189 ? -21.518 7.818 6.546 1.00 76.94 189 ASN A CA 1
ATOM 1484 C C . ASN A 1 189 ? -21.960 7.734 8.012 1.00 76.94 189 ASN A C 1
ATOM 1486 O O . ASN A 1 189 ? -21.609 8.586 8.830 1.00 76.94 189 ASN A O 1
ATOM 1490 N N . ASP A 1 190 ? -22.694 6.677 8.357 1.00 75.81 190 ASP A N 1
ATOM 1491 C CA . ASP A 1 190 ? -23.068 6.399 9.740 1.00 75.81 190 ASP A CA 1
ATOM 1492 C C . ASP A 1 190 ? -21.886 5.735 10.454 1.00 75.81 190 ASP A C 1
ATOM 1494 O O . ASP A 1 190 ? -21.455 4.628 10.115 1.00 75.81 190 ASP A O 1
ATOM 1498 N N . LEU A 1 191 ? -21.366 6.405 11.486 1.00 90.38 191 LEU A N 1
ATOM 1499 C CA . LEU A 1 191 ? -20.316 5.857 12.343 1.00 90.38 191 LEU A CA 1
ATOM 1500 C C . LEU A 1 191 ? -20.721 4.485 12.911 1.00 90.38 191 LEU A C 1
ATOM 1502 O O . LEU A 1 191 ? -19.851 3.647 13.141 1.00 90.38 191 LEU A O 1
ATOM 1506 N N . SER A 1 192 ? -22.022 4.228 13.075 1.00 92.50 192 SER A N 1
ATOM 1507 C CA . SER A 1 192 ? -22.561 2.949 13.537 1.00 92.50 192 SER A CA 1
ATOM 1508 C C . SER A 1 192 ? -22.172 1.770 12.638 1.00 92.50 192 SER A C 1
ATOM 1510 O O . SER A 1 192 ? -21.915 0.681 13.152 1.00 92.50 192 SER A O 1
ATOM 1512 N N . GLU A 1 193 ? -22.071 1.952 11.313 1.00 93.25 193 GLU A N 1
ATOM 1513 C CA . GLU A 1 193 ? -21.588 0.886 10.419 1.00 93.25 193 GLU A CA 1
ATOM 1514 C C . GLU A 1 193 ? -20.114 0.582 10.706 1.00 93.25 193 GLU A C 1
ATOM 1516 O O . GLU A 1 193 ? -19.743 -0.575 10.910 1.00 93.25 193 GLU A O 1
ATOM 1521 N N . ALA A 1 194 ? -19.276 1.618 10.806 1.00 94.81 194 ALA A N 1
ATOM 1522 C CA . ALA A 1 194 ? -17.860 1.453 11.129 1.00 94.81 194 ALA A CA 1
ATOM 1523 C C . ALA A 1 194 ? -17.663 0.783 12.499 1.00 94.81 194 ALA A C 1
ATOM 1525 O O . ALA A 1 194 ? -16.784 -0.065 12.644 1.00 94.81 194 ALA A O 1
ATOM 1526 N N . LEU A 1 195 ? -18.504 1.100 13.487 1.00 96.44 195 LEU A N 1
ATOM 1527 C CA . LEU A 1 195 ? -18.479 0.464 14.805 1.00 96.44 195 LEU A CA 1
ATOM 1528 C C . LEU A 1 195 ? -18.822 -1.026 14.747 1.00 96.44 195 LEU A C 1
ATOM 1530 O O . LEU A 1 195 ? -18.068 -1.829 15.296 1.00 96.44 195 LEU A O 1
ATOM 1534 N N . ARG A 1 196 ? -19.863 -1.417 14.000 1.00 95.62 196 ARG A N 1
ATOM 1535 C CA . ARG A 1 196 ? -20.184 -2.838 13.760 1.00 95.62 196 ARG A CA 1
ATOM 1536 C C . ARG A 1 196 ? -19.032 -3.575 13.078 1.00 95.62 196 ARG A C 1
ATOM 1538 O O . ARG A 1 196 ? -18.749 -4.728 13.397 1.00 95.62 196 ARG A O 1
ATOM 1545 N N . LEU A 1 197 ? -18.350 -2.921 12.135 1.00 95.38 197 LEU A N 1
ATOM 1546 C CA . LEU A 1 197 ? -17.181 -3.496 11.468 1.00 95.38 197 LEU A CA 1
ATOM 1547 C C . LEU A 1 197 ? -15.998 -3.665 12.434 1.00 95.38 197 LEU A C 1
ATOM 1549 O O . LEU A 1 197 ? -15.347 -4.710 12.412 1.00 95.38 197 LEU A O 1
ATOM 1553 N N . VAL A 1 198 ? -15.734 -2.686 13.305 1.00 96.38 198 VAL A N 1
ATOM 1554 C CA . VAL A 1 198 ? -14.697 -2.796 14.347 1.00 96.38 198 VAL A CA 1
ATOM 1555 C C . VAL A 1 198 ? -15.017 -3.928 15.312 1.00 96.38 198 VAL A C 1
ATOM 1557 O O . VAL A 1 198 ? -14.144 -4.752 15.563 1.00 96.38 198 VAL A O 1
ATOM 1560 N N . GLU A 1 199 ? -16.249 -4.012 15.807 1.00 96.44 199 GLU A N 1
ATOM 1561 C CA . GLU A 1 199 ? -16.680 -5.074 16.717 1.00 96.44 199 GLU A CA 1
ATOM 1562 C C . GLU A 1 199 ? -16.494 -6.459 16.083 1.00 96.44 199 GLU A C 1
ATOM 1564 O O . GLU A 1 199 ? -15.914 -7.359 16.690 1.00 96.44 199 GLU A O 1
ATOM 1569 N N . LYS A 1 200 ? -16.908 -6.612 14.820 1.00 96.19 200 LYS A N 1
ATOM 1570 C CA . LYS A 1 200 ? -16.838 -7.886 14.101 1.00 96.19 200 LYS A CA 1
ATOM 1571 C C . LYS A 1 200 ? -15.412 -8.308 13.738 1.00 96.19 200 LYS A C 1
ATOM 1573 O O . LYS A 1 200 ? -15.066 -9.477 13.895 1.00 96.19 200 LYS A O 1
ATOM 1578 N N . TYR A 1 201 ? -14.598 -7.396 13.203 1.00 95.56 201 TYR A N 1
ATOM 1579 C CA . TYR A 1 201 ? -13.296 -7.735 12.606 1.00 95.56 201 TYR A CA 1
ATOM 1580 C C . TYR A 1 201 ? -12.092 -7.353 13.479 1.00 95.56 201 TYR A C 1
ATOM 1582 O O . TYR A 1 201 ? -10.998 -7.877 13.280 1.00 95.56 201 TYR A O 1
ATOM 1590 N N . CYS A 1 202 ? -12.259 -6.457 14.453 1.00 95.94 202 CYS A N 1
ATOM 1591 C CA . CYS A 1 202 ? -11.197 -5.964 15.334 1.00 95.94 202 CYS A CA 1
ATOM 1592 C C . CYS A 1 202 ? -11.662 -5.811 16.800 1.00 95.94 202 CYS A C 1
ATOM 1594 O O . CYS A 1 202 ? -11.455 -4.745 17.390 1.00 95.94 202 CYS A O 1
ATOM 1596 N N . PRO A 1 203 ? -12.226 -6.855 17.439 1.00 95.69 203 PRO A N 1
ATOM 1597 C CA . PRO A 1 203 ? -12.854 -6.744 18.765 1.00 95.69 203 PRO A CA 1
ATOM 1598 C C . PRO A 1 203 ? -11.891 -6.312 19.886 1.00 95.69 203 PRO A C 1
ATOM 1600 O O . PRO A 1 203 ? -12.309 -5.921 20.971 1.00 95.69 203 PRO A O 1
ATOM 1603 N N . VAL A 1 204 ? -10.576 -6.352 19.642 1.00 96.50 204 VAL A N 1
ATOM 1604 C CA . VAL A 1 204 ? -9.560 -5.842 20.579 1.00 96.50 204 VAL A CA 1
ATOM 1605 C C . VAL A 1 204 ? -9.618 -4.318 20.767 1.00 96.50 204 VAL A C 1
ATOM 1607 O O . VAL A 1 204 ? -9.102 -3.793 21.765 1.00 96.50 204 VAL A O 1
ATOM 1610 N N . ILE A 1 205 ? -10.214 -3.603 19.809 1.00 97.06 205 ILE A N 1
ATOM 1611 C CA . ILE A 1 205 ? -10.504 -2.175 19.893 1.00 97.06 205 ILE A CA 1
ATOM 1612 C C . ILE A 1 205 ? -11.947 -2.009 20.358 1.00 97.06 205 ILE A C 1
ATOM 1614 O O . ILE A 1 205 ? -12.885 -2.272 19.618 1.00 97.06 205 ILE A O 1
ATOM 1618 N N . GLU A 1 206 ? -12.107 -1.526 21.587 1.00 96.31 206 GLU A N 1
ATOM 1619 C CA . GLU A 1 206 ? -13.416 -1.152 22.122 1.00 96.31 206 GLU A CA 1
ATOM 1620 C C . GLU A 1 206 ? -14.021 0.002 21.316 1.00 96.31 206 GLU A C 1
ATOM 1622 O O . GLU A 1 206 ? -13.313 0.939 20.926 1.00 96.31 206 GLU A O 1
ATOM 1627 N N . GLU A 1 207 ? -15.342 -0.017 21.157 1.00 96.25 207 GLU A N 1
ATOM 1628 C CA . GLU A 1 207 ? -16.121 1.034 20.498 1.00 96.25 207 GLU A CA 1
ATOM 1629 C C . GLU A 1 207 ? -15.754 2.435 21.010 1.00 96.25 207 GLU A C 1
ATOM 1631 O O . GLU A 1 207 ? -15.401 3.314 20.225 1.00 96.25 207 GLU A O 1
ATOM 1636 N N . GLN A 1 208 ? -15.711 2.630 22.332 1.00 96.88 208 GLN A N 1
ATOM 1637 C CA . GLN A 1 208 ? -15.365 3.923 22.936 1.00 96.88 208 GLN A CA 1
ATOM 1638 C C . GLN A 1 208 ? -13.966 4.410 22.529 1.00 96.88 208 GLN A C 1
ATOM 1640 O O . GLN A 1 208 ? -13.751 5.605 22.304 1.00 96.88 208 GLN A O 1
ATOM 1645 N N . LEU A 1 209 ? -12.997 3.492 22.417 1.00 97.44 209 LEU A N 1
ATOM 1646 C CA . LEU A 1 209 ? -11.652 3.829 21.961 1.00 97.44 209 LEU A CA 1
ATOM 1647 C C . LEU A 1 209 ? -11.670 4.222 20.481 1.00 97.44 209 LEU A C 1
ATOM 1649 O O . LEU A 1 209 ? -10.989 5.179 20.111 1.00 97.44 209 LEU A O 1
ATOM 1653 N N . PHE A 1 210 ? -12.453 3.537 19.647 1.00 97.44 210 PHE A N 1
ATOM 1654 C CA . PHE A 1 210 ? -12.587 3.877 18.233 1.00 97.44 210 PHE A CA 1
ATOM 1655 C C . PHE A 1 210 ? -13.267 5.237 18.021 1.00 97.44 210 PHE A C 1
ATOM 1657 O O . PHE A 1 210 ? -12.722 6.082 17.312 1.00 97.44 210 PHE A O 1
ATOM 1664 N N . VAL A 1 211 ? -14.374 5.523 18.714 1.00 96.00 211 VAL A N 1
ATOM 1665 C CA . VAL A 1 211 ? -15.035 6.845 18.687 1.00 96.00 211 VAL A CA 1
ATOM 1666 C C . VAL A 1 211 ? -14.063 7.951 19.113 1.00 96.00 211 VAL A C 1
ATOM 1668 O O . VAL A 1 211 ? -13.979 9.019 18.496 1.00 96.00 211 VAL A O 1
ATOM 1671 N N . LYS A 1 212 ? -13.248 7.690 20.141 1.00 96.00 212 LYS A N 1
ATOM 1672 C CA . LYS A 1 212 ? -12.196 8.614 20.580 1.00 96.00 212 LYS A CA 1
ATOM 1673 C C . LYS A 1 212 ? -11.122 8.831 19.513 1.00 96.00 212 LYS A C 1
ATOM 1675 O O . LYS A 1 212 ? -10.597 9.938 19.402 1.00 96.00 212 LYS A O 1
ATOM 1680 N N . CYS A 1 213 ? -10.785 7.802 18.738 1.00 95.69 213 CYS A N 1
ATOM 1681 C CA . CYS A 1 213 ? -9.864 7.917 17.613 1.00 95.69 213 CYS A CA 1
ATOM 1682 C C . CYS A 1 213 ? -10.441 8.836 16.532 1.00 95.69 213 CYS A C 1
ATOM 1684 O O . CYS A 1 213 ? -9.803 9.827 16.181 1.00 95.69 213 CYS A O 1
ATOM 1686 N N . VAL A 1 214 ? -11.663 8.555 16.076 1.00 94.25 214 VAL A N 1
ATOM 1687 C CA . VAL A 1 214 ? -12.353 9.327 15.033 1.00 94.25 214 VAL A CA 1
ATOM 1688 C C . VAL A 1 214 ? -12.487 10.798 15.437 1.00 94.25 214 VAL A C 1
ATOM 1690 O O . VAL A 1 214 ? -12.002 11.676 14.731 1.00 94.25 214 VAL A O 1
ATOM 1693 N N . SER A 1 215 ? -13.018 11.082 16.629 1.00 91.94 215 SER A N 1
ATOM 1694 C CA . SER A 1 215 ? -13.148 12.460 17.138 1.00 91.94 215 SER A CA 1
ATOM 1695 C C . SER A 1 215 ? -11.810 13.197 17.285 1.00 91.94 215 SER A C 1
ATOM 1697 O O . SER A 1 215 ? -11.753 14.417 17.161 1.00 91.94 215 SER A O 1
ATOM 1699 N N . THR A 1 216 ? -10.717 12.473 17.540 1.00 92.88 216 THR A N 1
ATOM 1700 C CA . THR A 1 216 ? -9.371 13.056 17.631 1.00 92.88 216 THR A CA 1
ATOM 1701 C C . THR A 1 216 ? -8.781 13.374 16.250 1.00 92.88 216 THR A C 1
ATOM 1703 O O . THR A 1 216 ? -7.939 14.265 16.158 1.00 92.88 216 THR A O 1
ATOM 1706 N N . LEU A 1 217 ? -9.205 12.673 15.191 1.00 90.44 217 LEU A N 1
ATOM 1707 C CA . LEU A 1 217 ? -8.788 12.947 13.812 1.00 90.44 217 LEU A CA 1
ATOM 1708 C C . LEU A 1 217 ? -9.604 14.064 13.166 1.00 90.44 217 LEU A C 1
ATOM 1710 O O . LEU A 1 217 ? -9.030 14.862 12.440 1.00 90.44 217 LEU A O 1
ATOM 1714 N N . SER A 1 218 ? -10.906 14.132 13.439 1.00 83.94 218 SER A N 1
ATOM 1715 C CA . SER A 1 218 ? -11.811 15.073 12.765 1.00 83.94 218 SER A CA 1
ATOM 1716 C C . SER A 1 218 ? -11.812 16.483 13.353 1.00 83.94 218 SER A C 1
ATOM 1718 O O . SER A 1 218 ? -12.383 17.387 12.750 1.00 83.94 218 SER A O 1
ATOM 1720 N N . ALA A 1 219 ? -11.210 16.676 14.528 1.00 81.56 219 ALA A N 1
ATOM 1721 C CA . ALA A 1 219 ? -11.152 17.963 15.208 1.00 81.56 219 ALA A CA 1
ATOM 1722 C C . ALA A 1 219 ? -9.702 18.375 15.516 1.00 81.56 219 ALA A C 1
ATOM 1724 O O . ALA A 1 219 ? -8.871 17.513 15.840 1.00 81.56 219 ALA A O 1
ATOM 1725 N N . PRO A 1 220 ? -9.400 19.688 15.525 1.00 80.38 220 PRO A N 1
ATOM 1726 C CA . PRO A 1 220 ? -8.120 20.192 16.001 1.00 80.38 220 PRO A CA 1
ATOM 1727 C C . PRO A 1 220 ? -7.892 19.750 17.450 1.00 80.38 220 PRO A C 1
ATOM 1729 O O . PRO A 1 220 ? -8.630 20.104 18.369 1.00 80.38 220 PRO A O 1
ATOM 1732 N N . THR A 1 221 ? -6.867 18.933 17.669 1.00 84.62 221 THR A N 1
ATOM 1733 C CA . THR A 1 221 ? -6.516 18.405 18.989 1.00 84.62 221 THR A CA 1
ATOM 1734 C C . THR A 1 221 ? -5.014 18.461 19.205 1.00 84.62 221 THR A C 1
ATOM 1736 O O . THR A 1 221 ? -4.227 18.350 18.264 1.00 84.62 221 THR A O 1
ATOM 1739 N N . SER A 1 222 ? -4.601 18.610 20.467 1.00 89.88 222 SER A N 1
ATOM 1740 C CA . SER A 1 222 ? -3.184 18.673 20.819 1.00 89.88 222 SER A CA 1
ATOM 1741 C C . SER A 1 222 ? -2.450 17.370 20.491 1.00 89.88 222 SER A C 1
ATOM 1743 O O . SER A 1 222 ? -2.984 16.264 20.637 1.00 89.88 222 SER A O 1
ATOM 1745 N N . LEU A 1 223 ? -1.173 17.491 20.116 1.00 89.62 223 LEU A N 1
ATOM 1746 C CA . LEU A 1 223 ? -0.320 16.345 19.797 1.00 89.62 223 LEU A CA 1
ATOM 1747 C C . LEU A 1 223 ? -0.243 15.343 20.957 1.00 89.62 223 LEU A C 1
ATOM 1749 O O . LEU A 1 223 ? -0.300 14.136 20.745 1.00 89.62 223 LEU A O 1
ATOM 1753 N N . VAL A 1 224 ? -0.195 15.833 22.198 1.00 91.75 224 VAL A N 1
ATOM 1754 C CA . VAL A 1 224 ? -0.178 14.993 23.405 1.00 91.75 224 VAL A CA 1
ATOM 1755 C C . VAL A 1 224 ? -1.418 14.101 23.482 1.00 91.75 224 VAL A C 1
ATOM 1757 O O . VAL A 1 224 ? -1.309 12.918 23.813 1.00 91.75 224 VAL A O 1
ATOM 1760 N N . LYS A 1 225 ? -2.601 14.630 23.140 1.00 92.50 225 LYS A N 1
ATOM 1761 C CA . LYS A 1 225 ? -3.841 13.844 23.097 1.00 92.50 225 LYS A CA 1
ATOM 1762 C C . LYS A 1 225 ? -3.766 12.775 22.005 1.00 92.50 225 LYS A C 1
ATOM 1764 O O . LYS A 1 225 ? -4.058 11.614 22.297 1.00 92.50 225 LYS A O 1
ATOM 1769 N N . ARG A 1 226 ? -3.303 13.134 20.800 1.00 93.00 226 ARG A N 1
ATOM 1770 C CA . ARG A 1 226 ? -3.103 12.195 19.678 1.00 93.00 226 ARG A CA 1
ATOM 1771 C C . ARG A 1 226 ? -2.150 11.058 20.059 1.00 93.00 226 ARG A C 1
ATOM 1773 O O . ARG A 1 226 ? -2.491 9.891 19.884 1.00 93.00 226 ARG A O 1
ATOM 1780 N N . LEU A 1 227 ? -1.014 11.378 20.684 1.00 94.44 227 LEU A N 1
ATOM 1781 C CA . LEU A 1 227 ? -0.030 10.399 21.162 1.00 94.44 227 LEU A CA 1
ATOM 1782 C C . LEU A 1 227 ? -0.583 9.494 22.273 1.00 94.44 227 LEU A C 1
ATOM 1784 O O . LEU A 1 227 ? -0.328 8.289 22.275 1.00 94.44 227 LEU A O 1
ATOM 1788 N N . ARG A 1 228 ? -1.375 10.039 23.204 1.00 95.44 228 ARG A N 1
ATOM 1789 C CA . ARG A 1 228 ? -2.010 9.249 24.271 1.00 95.44 228 ARG A CA 1
ATOM 1790 C C . ARG A 1 228 ? -3.001 8.232 23.704 1.00 95.44 228 ARG A C 1
ATOM 1792 O O . ARG A 1 228 ? -2.991 7.078 24.127 1.00 95.44 228 ARG A O 1
ATOM 1799 N N . VAL A 1 229 ? -3.834 8.642 22.746 1.00 95.62 229 VAL A N 1
ATOM 1800 C CA . VAL A 1 229 ? -4.769 7.737 22.055 1.00 95.62 229 VAL A CA 1
ATOM 1801 C C . VAL A 1 229 ? -3.999 6.706 21.226 1.00 95.62 229 VAL A C 1
ATOM 1803 O O . VAL A 1 229 ? -4.272 5.513 21.337 1.00 95.62 229 VAL A O 1
ATOM 1806 N N . ALA A 1 230 ? -2.966 7.130 20.494 1.00 95.31 230 ALA A N 1
ATOM 1807 C CA . ALA A 1 230 ? -2.090 6.239 19.734 1.00 95.31 230 ALA A CA 1
ATOM 1808 C C . ALA A 1 230 ? -1.471 5.144 20.611 1.00 95.31 230 ALA A C 1
ATOM 1810 O O . ALA A 1 230 ? -1.435 3.977 20.225 1.00 95.31 230 ALA A O 1
ATOM 1811 N N . TRP A 1 231 ? -1.027 5.489 21.821 1.00 95.75 231 TRP A N 1
ATOM 1812 C CA . TRP A 1 231 ? -0.503 4.510 22.769 1.00 95.75 231 TRP A CA 1
ATOM 1813 C C . TRP A 1 231 ? -1.556 3.472 23.181 1.00 95.75 231 TRP A C 1
ATOM 1815 O O . TRP A 1 231 ? -1.246 2.280 23.208 1.00 95.75 231 TRP A O 1
ATOM 1825 N N . GLN A 1 232 ? -2.799 3.894 23.446 1.00 96.50 232 GLN A N 1
ATOM 1826 C CA . GLN A 1 232 ? -3.907 2.981 23.759 1.00 96.50 232 GLN A CA 1
ATOM 1827 C C . GLN A 1 232 ? -4.170 2.024 22.587 1.00 96.50 232 GLN A C 1
ATOM 1829 O O . GLN A 1 232 ? -4.129 0.808 22.774 1.00 96.50 232 GLN A O 1
ATOM 1834 N N . VAL A 1 233 ? -4.321 2.559 21.371 1.00 96.19 233 VAL A N 1
ATOM 1835 C CA . VAL A 1 233 ? -4.538 1.771 20.145 1.00 96.19 233 VAL A CA 1
ATOM 1836 C C . VAL A 1 233 ? -3.404 0.773 19.916 1.00 96.19 233 VAL A C 1
ATOM 1838 O O . VAL A 1 233 ? -3.652 -0.414 19.728 1.00 96.19 233 VAL A O 1
ATOM 1841 N N . ARG A 1 234 ? -2.141 1.204 20.003 1.00 94.44 234 ARG A N 1
ATOM 1842 C CA . ARG A 1 234 ? -0.983 0.324 19.767 1.00 94.44 234 ARG A CA 1
ATOM 1843 C C . ARG A 1 234 ? -0.849 -0.789 20.798 1.00 94.44 234 ARG A C 1
ATOM 1845 O O . ARG A 1 234 ? -0.350 -1.860 20.462 1.00 94.44 234 ARG A O 1
ATOM 1852 N N . ARG A 1 235 ? -1.273 -0.566 22.047 1.00 94.56 235 ARG A N 1
ATOM 1853 C CA . ARG A 1 235 ? -1.324 -1.646 23.044 1.00 94.56 235 ARG A CA 1
ATOM 1854 C C . ARG A 1 235 ? -2.343 -2.709 22.650 1.00 94.56 235 ARG A C 1
ATOM 1856 O O . ARG A 1 235 ? -2.008 -3.886 22.732 1.00 94.56 235 ARG A O 1
ATOM 1863 N N . ARG A 1 236 ? -3.533 -2.303 22.197 1.00 96.00 236 ARG A N 1
ATOM 1864 C CA . ARG A 1 236 ? -4.594 -3.222 21.753 1.00 96.00 236 ARG A CA 1
ATOM 1865 C C . ARG A 1 236 ? -4.224 -3.957 20.462 1.00 96.00 236 ARG A C 1
ATOM 1867 O O . ARG A 1 236 ? -4.338 -5.174 20.398 1.00 96.00 236 ARG A O 1
ATOM 1874 N N . LEU A 1 237 ? -3.666 -3.251 19.476 1.00 95.56 237 LEU A N 1
ATOM 1875 C CA . LEU A 1 237 ? -3.249 -3.830 18.191 1.00 95.56 237 LEU A CA 1
ATOM 1876 C C . LEU A 1 237 ? -1.930 -4.614 18.251 1.00 95.56 237 LEU A C 1
ATOM 1878 O O . LEU A 1 237 ? -1.487 -5.139 17.232 1.00 95.56 237 LEU A O 1
ATOM 1882 N N . LYS A 1 238 ? -1.299 -4.743 19.428 1.00 93.81 238 LYS A N 1
ATOM 1883 C CA . LYS A 1 238 ? -0.046 -5.496 19.592 1.00 93.81 238 LYS A CA 1
ATOM 1884 C C . LYS A 1 238 ? -0.172 -6.947 19.114 1.00 93.81 238 LYS A C 1
ATOM 1886 O O . LYS A 1 238 ? 0.811 -7.485 18.615 1.00 93.81 238 LYS A O 1
ATOM 1891 N N . ILE A 1 239 ? -1.352 -7.558 19.242 1.00 94.69 239 ILE A N 1
ATOM 1892 C CA . ILE A 1 239 ? -1.621 -8.925 18.766 1.00 94.69 239 ILE A CA 1
ATOM 1893 C C . ILE A 1 239 ? -1.429 -9.074 17.249 1.00 94.69 239 ILE A C 1
ATOM 1895 O O . ILE A 1 239 ? -1.021 -10.129 16.781 1.00 94.69 239 ILE A O 1
ATOM 1899 N N . TYR A 1 240 ? -1.636 -7.994 16.495 1.00 94.75 240 TYR A N 1
ATOM 1900 C CA . TYR A 1 240 ? -1.455 -7.944 15.045 1.00 94.75 240 TYR A CA 1
ATOM 1901 C C . TYR A 1 240 ? -0.061 -7.440 14.632 1.00 94.75 240 TYR A C 1
ATOM 1903 O O . TYR A 1 240 ? 0.210 -7.247 13.444 1.00 94.75 240 TYR A O 1
ATOM 1911 N N . SER A 1 241 ? 0.834 -7.192 15.597 1.00 93.25 241 SER A N 1
ATOM 1912 C CA . SER A 1 241 ? 2.203 -6.747 15.330 1.00 93.25 241 SER A CA 1
ATOM 1913 C C . SER A 1 241 ? 3.030 -7.886 14.741 1.00 93.25 241 SER A C 1
ATOM 1915 O O . SER A 1 241 ? 3.174 -8.946 15.344 1.00 93.25 241 SER A O 1
ATOM 1917 N N . ARG A 1 242 ? 3.667 -7.631 13.598 1.00 92.25 242 ARG A N 1
ATOM 1918 C CA . ARG A 1 242 ? 4.595 -8.567 12.939 1.00 92.25 242 ARG A CA 1
ATOM 1919 C C . ARG A 1 242 ? 5.947 -8.659 13.632 1.00 92.25 242 ARG A C 1
ATOM 1921 O O . ARG A 1 242 ? 6.713 -9.581 13.372 1.00 92.25 242 ARG A O 1
ATOM 1928 N N . TYR A 1 243 ? 6.265 -7.666 14.455 1.00 88.62 243 TYR A N 1
ATOM 1929 C CA . TYR A 1 243 ? 7.575 -7.529 15.066 1.00 88.62 243 TYR A CA 1
ATOM 1930 C C . TYR A 1 243 ? 7.461 -7.468 16.584 1.00 88.62 243 TYR A C 1
ATOM 1932 O O . TYR A 1 243 ? 6.669 -6.704 17.145 1.00 88.62 243 TYR A O 1
ATOM 1940 N N . SER A 1 244 ? 8.329 -8.216 17.263 1.00 89.00 244 SER A N 1
ATOM 1941 C CA . SER A 1 244 ? 8.675 -7.933 18.653 1.00 89.00 244 SER A CA 1
ATOM 1942 C C . SER A 1 244 ? 9.431 -6.599 18.755 1.00 89.00 244 SER A C 1
ATOM 1944 O O . SER A 1 244 ? 9.875 -6.034 17.754 1.00 89.00 244 SER A O 1
ATOM 1946 N N . ARG A 1 245 ? 9.627 -6.073 19.972 1.00 86.69 245 ARG A N 1
ATOM 1947 C CA . ARG A 1 245 ? 10.341 -4.794 20.169 1.00 86.69 245 ARG A CA 1
ATOM 1948 C C . ARG A 1 245 ? 11.756 -4.816 19.576 1.00 86.69 245 ARG A C 1
ATOM 1950 O O . ARG A 1 245 ? 12.142 -3.865 18.899 1.00 86.69 245 ARG A O 1
ATOM 1957 N N . LEU A 1 246 ? 12.491 -5.909 19.790 1.00 89.69 246 LEU A N 1
ATOM 1958 C CA . LEU A 1 246 ? 13.853 -6.088 19.275 1.00 89.69 246 LEU A CA 1
ATOM 1959 C C . LEU A 1 246 ? 13.860 -6.293 17.760 1.00 89.69 246 LEU A C 1
ATOM 1961 O O . LEU A 1 246 ? 14.667 -5.691 17.056 1.00 89.69 246 LEU A O 1
ATOM 1965 N N . GLN A 1 247 ? 12.915 -7.078 17.237 1.00 90.62 247 GLN A N 1
ATOM 1966 C CA . GLN A 1 247 ? 12.786 -7.267 15.794 1.00 90.62 247 GLN A CA 1
ATOM 1967 C C . GLN A 1 247 ? 12.448 -5.951 15.091 1.00 90.62 247 GLN A C 1
ATOM 1969 O O . GLN A 1 247 ? 13.040 -5.662 14.054 1.00 90.62 247 GLN A O 1
ATOM 1974 N N . ARG A 1 248 ? 11.581 -5.119 15.685 1.00 89.69 248 ARG A N 1
ATOM 1975 C CA . ARG A 1 248 ? 11.249 -3.784 15.174 1.00 89.69 248 ARG A CA 1
ATOM 1976 C C . ARG A 1 248 ? 12.492 -2.900 15.106 1.00 89.69 248 ARG A C 1
ATOM 1978 O O . ARG A 1 248 ? 12.755 -2.312 14.063 1.00 89.69 248 ARG A O 1
ATOM 1985 N N . LEU A 1 249 ? 13.282 -2.852 16.182 1.00 89.06 249 LEU A N 1
ATOM 1986 C CA . LEU A 1 249 ? 14.545 -2.111 16.201 1.00 89.06 249 LEU A CA 1
ATOM 1987 C C . LEU A 1 249 ? 15.504 -2.620 15.113 1.00 89.06 249 LEU A C 1
ATOM 1989 O O . LEU A 1 249 ? 16.008 -1.827 14.324 1.00 89.06 249 LEU A O 1
ATOM 1993 N N . SER A 1 250 ? 15.689 -3.939 15.007 1.00 89.00 250 SER A N 1
ATOM 1994 C CA . SER A 1 250 ? 16.547 -4.533 13.975 1.00 89.00 250 SER A CA 1
ATOM 1995 C C . SER A 1 250 ? 16.063 -4.233 12.552 1.00 89.00 250 SER A C 1
ATOM 1997 O O . SER A 1 250 ? 16.879 -4.016 11.661 1.00 89.00 250 SER A O 1
ATOM 1999 N N . ALA A 1 251 ? 14.745 -4.185 12.324 1.00 87.00 251 ALA A N 1
ATOM 2000 C CA . ALA A 1 251 ? 14.164 -3.851 11.031 1.00 87.00 251 ALA A CA 1
ATOM 2001 C C . ALA A 1 251 ? 14.490 -2.405 10.640 1.00 87.00 251 ALA A C 1
ATOM 2003 O O . ALA A 1 251 ? 14.934 -2.174 9.518 1.00 87.00 251 ALA A O 1
ATOM 2004 N N . TYR A 1 252 ? 14.367 -1.459 11.577 1.00 88.44 252 TYR A N 1
ATOM 2005 C CA . TYR A 1 252 ? 14.780 -0.074 11.348 1.00 88.44 252 TYR A CA 1
ATOM 2006 C C . TYR A 1 252 ? 16.287 0.055 11.128 1.00 88.44 252 TYR A C 1
ATOM 2008 O O . TYR A 1 252 ? 16.693 0.724 10.184 1.00 88.44 252 TYR A O 1
ATOM 2016 N N . ILE A 1 253 ? 17.123 -0.620 11.926 1.00 88.50 253 ILE A N 1
ATOM 2017 C CA . ILE A 1 253 ? 18.582 -0.613 11.725 1.00 88.50 253 ILE A CA 1
ATOM 2018 C C . ILE A 1 253 ? 18.930 -1.121 10.322 1.00 88.50 253 ILE A C 1
ATOM 2020 O O . ILE A 1 253 ? 19.682 -0.463 9.607 1.00 88.50 253 ILE A O 1
ATOM 2024 N N . ARG A 1 254 ? 18.344 -2.245 9.884 1.00 85.31 254 ARG A N 1
ATOM 2025 C CA . ARG A 1 254 ? 18.543 -2.772 8.522 1.00 85.31 254 ARG A CA 1
ATOM 2026 C C . ARG A 1 254 ? 18.093 -1.783 7.450 1.00 85.31 254 ARG A C 1
ATOM 2028 O O . ARG A 1 254 ? 18.789 -1.625 6.450 1.00 85.31 254 ARG A O 1
ATOM 2035 N N . LEU A 1 255 ? 16.963 -1.110 7.659 1.00 84.06 255 LEU A N 1
ATOM 2036 C CA . LEU A 1 255 ? 16.448 -0.105 6.735 1.00 84.06 255 LEU A CA 1
ATOM 2037 C C . LEU A 1 255 ? 17.395 1.096 6.618 1.00 84.06 255 LEU A C 1
ATOM 2039 O O . LEU A 1 255 ? 17.766 1.469 5.504 1.00 84.06 255 LEU A O 1
ATOM 2043 N N . PHE A 1 256 ? 17.846 1.654 7.744 1.00 85.94 256 PHE A N 1
ATOM 2044 C CA . PHE A 1 256 ? 18.801 2.763 7.764 1.00 85.94 256 PHE A CA 1
ATOM 2045 C C . PHE A 1 256 ? 20.152 2.369 7.172 1.00 85.94 256 PHE A C 1
ATOM 2047 O O . PHE A 1 256 ? 20.701 3.112 6.361 1.00 85.94 256 PHE A O 1
ATOM 2054 N N . TRP A 1 257 ? 20.653 1.176 7.494 1.00 85.56 257 TRP A N 1
ATOM 2055 C CA . TRP A 1 257 ? 21.881 0.640 6.911 1.00 85.56 257 TRP A CA 1
ATOM 2056 C C . TRP A 1 257 ? 21.765 0.487 5.390 1.00 85.56 257 TRP A C 1
ATOM 2058 O O . TRP A 1 257 ? 22.643 0.914 4.637 1.00 85.56 257 TRP A O 1
ATOM 2068 N N . GLY A 1 258 ? 20.645 -0.065 4.915 1.00 80.31 258 GLY A N 1
ATOM 2069 C CA . GLY A 1 258 ? 20.346 -0.184 3.491 1.00 80.31 258 GLY A CA 1
ATOM 2070 C C . GLY A 1 258 ? 20.233 1.173 2.794 1.00 80.31 258 GLY A C 1
ATOM 2071 O O . GLY A 1 258 ? 20.685 1.318 1.659 1.00 80.31 258 GLY A O 1
ATOM 2072 N N . HIS A 1 259 ? 19.663 2.182 3.455 1.00 80.38 259 HIS A N 1
ATOM 2073 C CA . HIS A 1 259 ? 19.585 3.545 2.928 1.00 80.38 259 HIS A CA 1
ATOM 2074 C C . HIS A 1 259 ? 20.964 4.224 2.875 1.00 80.38 259 HIS A C 1
ATOM 2076 O O . HIS A 1 259 ? 21.340 4.768 1.838 1.00 80.38 259 HIS A O 1
ATOM 2082 N N . GLY A 1 260 ? 21.764 4.117 3.941 1.00 82.38 260 GLY A N 1
ATOM 2083 C CA . GLY A 1 260 ? 23.130 4.646 3.992 1.00 82.38 260 GLY A CA 1
ATOM 2084 C C . GLY A 1 260 ? 24.022 4.042 2.908 1.00 82.38 260 GLY A C 1
ATOM 2085 O O . GLY A 1 260 ? 24.652 4.767 2.139 1.00 82.38 260 GLY A O 1
ATOM 2086 N N . ARG A 1 261 ? 23.990 2.712 2.750 1.00 80.81 261 ARG A N 1
ATOM 2087 C CA . ARG A 1 261 ? 24.729 2.014 1.688 1.00 80.81 261 ARG A CA 1
ATOM 2088 C C . ARG A 1 261 ? 24.286 2.444 0.286 1.00 80.81 261 ARG A C 1
ATOM 2090 O O . ARG A 1 261 ? 25.132 2.596 -0.591 1.00 80.81 261 ARG A O 1
ATOM 2097 N N . ARG A 1 262 ? 22.982 2.667 0.065 1.00 73.56 262 ARG A N 1
ATOM 2098 C CA . ARG A 1 262 ? 22.452 3.190 -1.209 1.00 73.56 262 ARG A CA 1
ATOM 2099 C C . ARG A 1 262 ? 22.986 4.588 -1.506 1.00 73.56 262 ARG A C 1
ATOM 2101 O O . ARG A 1 262 ? 23.431 4.829 -2.625 1.00 73.56 262 ARG A O 1
ATOM 2108 N N . ARG A 1 263 ? 23.000 5.479 -0.512 1.00 77.25 263 ARG A N 1
ATOM 2109 C CA . ARG A 1 263 ? 23.518 6.845 -0.663 1.00 77.25 263 ARG A CA 1
ATOM 2110 C C . ARG A 1 263 ? 25.005 6.853 -1.024 1.00 77.25 263 ARG A C 1
ATOM 2112 O O . ARG A 1 263 ? 25.391 7.563 -1.945 1.00 77.25 263 ARG A O 1
ATOM 2119 N N . LEU A 1 264 ? 25.806 6.003 -0.379 1.00 77.88 264 LEU A N 1
ATOM 2120 C CA . LEU A 1 264 ? 27.231 5.834 -0.700 1.00 77.88 264 LEU A CA 1
ATOM 2121 C C . LEU A 1 264 ? 27.463 5.233 -2.098 1.00 77.88 264 LEU A C 1
ATOM 2123 O O . LEU A 1 264 ? 28.441 5.565 -2.757 1.00 77.88 264 LEU A O 1
ATOM 2127 N N . ALA A 1 265 ? 26.555 4.381 -2.580 1.00 70.44 265 ALA A N 1
ATOM 2128 C CA . ALA A 1 265 ? 26.632 3.749 -3.900 1.00 70.44 265 ALA A CA 1
ATOM 2129 C C . ALA A 1 265 ? 26.013 4.585 -5.045 1.00 70.44 265 ALA A C 1
ATOM 2131 O O . ALA A 1 265 ? 25.775 4.050 -6.133 1.00 70.44 265 ALA A O 1
ATOM 2132 N N . GLY A 1 266 ? 25.723 5.872 -4.818 1.00 66.56 266 GLY A N 1
ATOM 2133 C CA . GLY A 1 266 ? 25.170 6.768 -5.840 1.00 66.56 266 GLY A CA 1
ATOM 2134 C C . GLY A 1 266 ? 23.664 6.618 -6.076 1.00 66.56 266 GLY A C 1
ATOM 2135 O O . GLY A 1 266 ? 23.189 6.867 -7.176 1.00 66.56 266 GLY A O 1
ATOM 2136 N N . ASN A 1 267 ? 22.909 6.196 -5.057 1.00 60.34 267 ASN A N 1
ATOM 2137 C CA . ASN A 1 267 ? 21.442 6.189 -5.030 1.00 60.34 267 ASN A CA 1
ATOM 2138 C C . ASN A 1 267 ? 20.764 5.378 -6.157 1.00 60.34 267 ASN A C 1
ATOM 2140 O O . ASN A 1 267 ? 19.686 5.729 -6.635 1.00 60.34 267 ASN A O 1
ATOM 2144 N N . LYS A 1 268 ? 21.378 4.263 -6.574 1.00 62.97 268 LYS A N 1
ATOM 2145 C CA . LYS A 1 268 ? 20.792 3.367 -7.580 1.00 62.97 268 LYS A CA 1
ATOM 2146 C C . LYS A 1 268 ? 19.517 2.714 -7.038 1.00 62.97 268 LYS A C 1
ATOM 2148 O O . LYS A 1 268 ? 19.542 2.071 -5.983 1.00 62.97 268 LYS A O 1
ATOM 2153 N N . LYS A 1 269 ? 18.408 2.876 -7.766 1.00 70.12 269 LYS A N 1
ATOM 2154 C CA . LYS A 1 269 ? 17.126 2.214 -7.489 1.00 70.12 269 LYS A CA 1
ATOM 2155 C C . LYS A 1 269 ? 17.307 0.691 -7.493 1.00 70.12 269 LYS A C 1
ATOM 2157 O O . LYS A 1 269 ? 18.173 0.153 -8.187 1.00 70.12 269 LYS A O 1
ATOM 2162 N N . SER A 1 270 ? 16.519 -0.002 -6.672 1.00 73.44 270 SER A N 1
ATOM 2163 C CA . SER A 1 270 ? 16.762 -1.400 -6.286 1.00 73.44 270 SER A CA 1
ATOM 2164 C C . SER A 1 270 ? 15.723 -2.398 -6.798 1.00 73.44 270 SER A C 1
ATOM 2166 O O . SER A 1 270 ? 15.739 -3.551 -6.354 1.00 73.44 270 SER A O 1
ATOM 2168 N N . LYS A 1 271 ? 14.823 -1.978 -7.700 1.00 85.94 271 LYS A N 1
ATOM 2169 C CA . LYS A 1 271 ? 13.828 -2.879 -8.284 1.00 85.94 271 LYS A CA 1
ATOM 2170 C C . LYS A 1 271 ? 14.445 -3.674 -9.431 1.00 85.94 271 LYS A C 1
ATOM 2172 O O . LYS A 1 271 ? 15.076 -3.113 -10.326 1.00 85.94 271 LYS A O 1
ATOM 2177 N N . LEU A 1 272 ? 14.271 -4.986 -9.380 1.00 88.50 272 LEU A N 1
ATOM 2178 C CA . LEU A 1 272 ? 14.687 -5.927 -10.413 1.00 88.50 272 LEU A CA 1
ATOM 2179 C C . LEU A 1 272 ? 13.446 -6.605 -10.969 1.00 88.50 272 LEU A C 1
ATOM 2181 O O . LEU A 1 272 ? 12.523 -6.892 -10.216 1.00 88.50 272 LEU A O 1
ATOM 2185 N N . LEU A 1 273 ? 13.431 -6.894 -12.262 1.00 90.06 273 LEU A N 1
ATOM 2186 C CA . LEU A 1 273 ? 12.400 -7.745 -12.839 1.00 90.06 273 LEU A CA 1
ATOM 2187 C C . LEU A 1 273 ? 12.576 -9.180 -12.323 1.00 90.06 273 LEU A C 1
ATOM 2189 O O . LEU A 1 273 ? 13.690 -9.707 -12.290 1.00 90.06 273 LEU A O 1
ATOM 2193 N N . HIS A 1 274 ? 11.479 -9.800 -11.891 1.00 87.25 274 HIS A N 1
ATOM 2194 C CA . HIS A 1 274 ? 11.499 -11.122 -11.259 1.00 87.25 274 HIS A CA 1
ATOM 2195 C C . HIS A 1 274 ? 11.935 -12.220 -12.239 1.00 87.25 274 HIS A C 1
ATOM 2197 O O . HIS A 1 274 ? 12.671 -13.127 -11.870 1.00 87.25 274 HIS A O 1
ATOM 2203 N N . SER A 1 275 ? 11.523 -12.123 -13.504 1.00 82.94 275 SER A N 1
ATOM 2204 C CA . SER A 1 275 ? 11.864 -13.077 -14.569 1.00 82.94 275 SER A CA 1
ATOM 2205 C C . SER A 1 275 ? 13.260 -12.863 -15.179 1.00 82.94 275 SER A C 1
ATOM 2207 O O . SER A 1 275 ? 13.545 -13.399 -16.244 1.00 82.94 275 SER A O 1
ATOM 2209 N N . GLY A 1 276 ? 14.117 -12.054 -14.548 1.00 81.31 276 GLY A N 1
ATOM 2210 C CA . GLY A 1 276 ? 15.381 -11.594 -15.129 1.00 81.31 276 GLY A CA 1
ATOM 2211 C C . GLY A 1 276 ? 15.245 -10.266 -15.881 1.00 81.31 276 GLY A C 1
ATOM 2212 O O . GLY A 1 276 ? 14.165 -9.690 -15.965 1.00 81.31 276 GLY A O 1
ATOM 2213 N N . GLY A 1 277 ? 16.369 -9.740 -16.373 1.00 84.06 277 GLY A N 1
ATOM 2214 C CA . GLY A 1 277 ? 16.433 -8.446 -17.062 1.00 84.06 277 GLY A CA 1
ATOM 2215 C C . GLY A 1 277 ? 16.347 -8.547 -18.587 1.00 84.06 277 GLY A C 1
ATOM 2216 O O .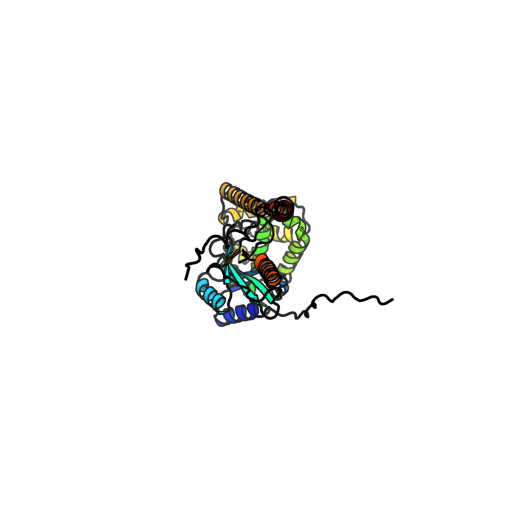 GLY A 1 277 ? 16.272 -9.634 -19.151 1.00 84.06 277 GLY A O 1
ATOM 2217 N N . ALA A 1 278 ? 16.423 -7.394 -19.249 1.00 88.19 278 ALA A N 1
ATOM 2218 C CA . ALA A 1 278 ? 16.557 -7.288 -20.698 1.00 88.19 278 ALA A CA 1
ATOM 2219 C C . ALA A 1 278 ? 17.921 -6.686 -21.067 1.00 88.19 278 ALA A C 1
ATOM 2221 O O . ALA A 1 278 ? 18.440 -5.827 -20.350 1.00 88.19 278 ALA A O 1
ATOM 2222 N N . ILE A 1 279 ? 18.488 -7.122 -22.194 1.00 91.25 279 ILE A N 1
ATOM 2223 C CA . ILE A 1 279 ? 19.657 -6.490 -22.814 1.00 91.25 279 ILE A CA 1
ATOM 2224 C C . ILE A 1 279 ? 19.157 -5.714 -24.028 1.00 91.25 279 ILE A C 1
ATOM 2226 O O . ILE A 1 279 ? 18.601 -6.301 -24.952 1.00 91.25 279 ILE A O 1
ATOM 2230 N N . VAL A 1 280 ? 19.363 -4.398 -24.021 1.00 91.69 280 VAL A N 1
ATOM 2231 C CA . VAL A 1 280 ? 19.018 -3.516 -25.140 1.00 91.69 280 VAL A CA 1
ATOM 2232 C C . VAL A 1 280 ? 20.313 -3.067 -25.804 1.00 91.69 280 VAL A C 1
ATOM 2234 O O . VAL A 1 280 ? 21.139 -2.404 -25.175 1.00 91.69 280 VAL A O 1
ATOM 2237 N N . ALA A 1 281 ? 20.503 -3.457 -27.063 1.00 92.50 281 ALA A N 1
ATOM 2238 C CA . ALA A 1 281 ? 21.664 -3.076 -27.856 1.00 92.50 281 ALA A CA 1
ATOM 2239 C C . ALA A 1 281 ? 21.274 -1.992 -28.865 1.00 92.50 281 ALA A C 1
ATOM 2241 O O . ALA A 1 281 ? 20.412 -2.202 -29.713 1.00 92.50 281 ALA A O 1
ATOM 2242 N N . PHE A 1 282 ? 21.943 -0.842 -28.792 1.00 91.38 282 PHE A N 1
ATOM 2243 C CA . PHE A 1 282 ? 21.819 0.216 -29.790 1.00 91.38 282 PHE A CA 1
ATOM 2244 C C . PHE A 1 282 ? 22.945 0.062 -30.813 1.00 91.38 282 PHE A C 1
ATOM 2246 O O . PHE A 1 282 ? 24.115 0.270 -30.488 1.00 91.38 282 PHE A O 1
ATOM 2253 N N . VAL A 1 283 ? 22.593 -0.316 -32.042 1.00 91.12 283 VAL A N 1
ATOM 2254 C CA . VAL A 1 283 ? 23.538 -0.576 -33.138 1.00 91.12 283 VAL A CA 1
ATOM 2255 C C . VAL A 1 283 ? 23.275 0.411 -34.270 1.00 91.12 283 VAL A C 1
ATOM 2257 O O . VAL A 1 283 ? 22.130 0.691 -34.603 1.00 91.12 283 VAL A O 1
ATOM 2260 N N . GLY A 1 284 ? 24.338 0.969 -34.843 1.00 88.31 284 GLY A N 1
ATOM 2261 C CA . GLY A 1 284 ? 24.235 1.960 -35.909 1.00 88.31 284 GLY A CA 1
ATOM 2262 C C . GLY A 1 284 ? 25.564 2.666 -36.189 1.00 88.31 284 GLY A C 1
ATOM 2263 O O . GLY A 1 284 ? 26.482 2.593 -35.360 1.00 88.31 284 GLY A O 1
ATOM 2264 N N . PRO A 1 285 ? 25.670 3.383 -37.320 1.00 86.06 285 PRO A N 1
ATOM 2265 C CA . PRO A 1 285 ? 26.895 4.056 -37.766 1.00 86.06 285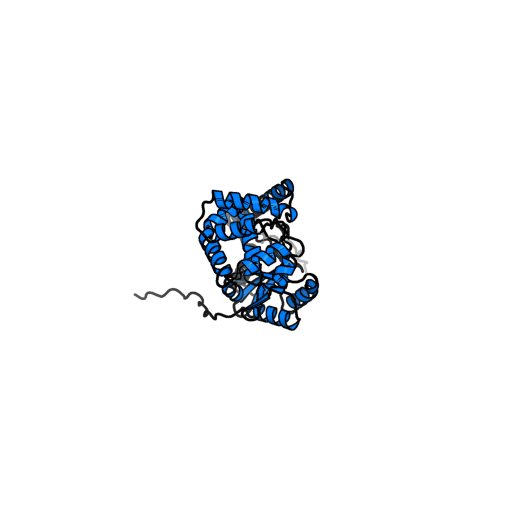 PRO A CA 1
ATOM 2266 C C . PRO A 1 285 ? 27.367 5.131 -36.778 1.00 86.06 285 PRO A C 1
ATOM 2268 O O . PRO A 1 285 ? 26.633 5.515 -35.864 1.00 86.06 285 PRO A O 1
ATOM 2271 N N . GLU A 1 286 ? 28.604 5.609 -36.900 1.00 80.50 286 GLU A N 1
ATOM 2272 C CA . GLU A 1 286 ? 29.119 6.693 -36.049 1.00 80.50 286 GLU A CA 1
ATOM 2273 C C . GLU A 1 286 ? 28.230 7.952 -36.140 1.00 80.50 286 GLU A C 1
ATOM 2275 O O . GLU A 1 286 ? 27.530 8.157 -37.126 1.00 80.50 286 GLU A O 1
ATOM 2280 N N . ALA A 1 287 ? 28.165 8.741 -35.061 1.00 78.69 287 ALA A N 1
ATOM 2281 C CA . ALA A 1 287 ? 27.315 9.937 -34.942 1.00 78.69 287 ALA A CA 1
ATOM 2282 C C . ALA A 1 287 ? 25.779 9.748 -35.080 1.00 78.69 287 ALA A C 1
ATOM 2284 O O . ALA A 1 287 ? 25.044 10.726 -35.055 1.00 78.69 287 ALA A O 1
ATOM 2285 N N . SER A 1 288 ? 25.253 8.517 -35.093 1.00 86.44 288 SER A N 1
ATOM 2286 C CA . SER A 1 288 ? 23.796 8.227 -35.118 1.00 86.44 288 SER A CA 1
ATOM 2287 C C . SER A 1 288 ? 23.026 8.482 -33.806 1.00 86.44 288 SER A C 1
ATOM 2289 O O . SER A 1 288 ? 21.882 8.063 -33.672 1.00 86.44 288 SER A O 1
ATOM 2291 N N . GLY A 1 289 ? 23.638 9.103 -32.793 1.00 88.00 289 GLY A N 1
ATOM 2292 C CA . GLY A 1 289 ? 22.961 9.385 -31.515 1.00 88.00 289 GLY A CA 1
ATOM 2293 C C . GLY A 1 289 ? 22.819 8.196 -30.548 1.00 88.00 289 GLY A C 1
ATOM 2294 O O . GLY A 1 289 ? 22.140 8.323 -29.534 1.00 88.00 289 GLY A O 1
ATOM 2295 N N . LYS A 1 290 ? 23.492 7.057 -30.785 1.00 91.19 290 LYS A N 1
ATOM 2296 C CA . LYS A 1 290 ? 23.463 5.874 -29.887 1.00 91.19 290 LYS A CA 1
ATOM 2297 C C . LYS A 1 290 ? 23.721 6.212 -28.418 1.00 91.19 290 LYS A C 1
ATOM 2299 O O . LYS A 1 290 ? 23.027 5.709 -27.544 1.00 91.19 290 LYS A O 1
ATOM 2304 N N . SER A 1 291 ? 24.714 7.059 -28.144 1.00 87.75 291 SER A N 1
ATOM 2305 C CA . SER A 1 291 ? 25.050 7.462 -26.774 1.00 87.75 291 SER A CA 1
ATOM 2306 C C . SER A 1 291 ? 23.904 8.225 -26.110 1.00 87.75 291 SER A C 1
ATOM 2308 O O . SER A 1 291 ? 23.645 8.014 -24.929 1.00 87.75 291 SER A O 1
ATOM 2310 N N . THR A 1 292 ? 23.191 9.057 -26.874 1.00 90.69 292 THR A N 1
ATOM 2311 C CA . THR A 1 292 ? 21.996 9.771 -26.410 1.00 90.69 292 THR A CA 1
ATOM 2312 C C . THR A 1 292 ? 20.873 8.787 -26.100 1.00 90.69 292 THR A C 1
ATOM 2314 O O . THR A 1 292 ? 20.330 8.824 -25.004 1.00 90.69 292 THR A O 1
ATOM 2317 N N . LEU A 1 293 ? 20.592 7.835 -26.995 1.00 92.62 293 LEU A N 1
ATOM 2318 C CA . LEU A 1 293 ? 19.566 6.809 -26.764 1.00 92.62 293 LEU A CA 1
ATOM 2319 C C . LEU A 1 293 ? 19.874 5.926 -25.546 1.00 92.62 293 LEU A C 1
ATOM 2321 O O . LEU A 1 293 ? 18.979 5.619 -24.763 1.00 92.62 293 LEU A O 1
ATOM 2325 N N . VAL A 1 294 ? 21.142 5.548 -25.348 1.00 92.38 294 VAL A N 1
ATOM 2326 C CA . VAL A 1 294 ? 21.584 4.812 -24.152 1.00 92.38 294 VAL A CA 1
ATOM 2327 C C . VAL A 1 294 ? 21.362 5.641 -22.888 1.00 92.38 294 VAL A C 1
ATOM 2329 O O . VAL A 1 294 ? 20.927 5.091 -21.876 1.00 92.38 294 VAL A O 1
ATOM 2332 N N . TRP A 1 295 ? 21.664 6.942 -22.928 1.00 91.25 295 TRP A N 1
ATOM 2333 C CA . TRP A 1 295 ? 21.471 7.836 -21.789 1.00 91.25 295 TRP A CA 1
ATOM 2334 C C . TRP A 1 295 ? 19.989 8.001 -21.447 1.00 91.25 295 TRP A C 1
ATOM 2336 O O . TRP A 1 295 ? 19.620 7.726 -20.308 1.00 91.25 295 TRP A O 1
ATOM 2346 N N . GLU A 1 296 ? 19.146 8.341 -22.425 1.00 92.50 296 GLU A N 1
ATOM 2347 C CA . GLU A 1 296 ? 17.697 8.516 -22.241 1.00 92.50 296 GLU A CA 1
ATOM 2348 C C . GLU A 1 296 ? 17.036 7.229 -21.741 1.00 92.50 296 GLU A C 1
ATOM 2350 O O . GLU A 1 296 ? 16.344 7.228 -20.724 1.00 92.50 296 GLU A O 1
ATOM 2355 N N . CYS A 1 297 ? 17.326 6.093 -22.384 1.00 91.81 297 CYS A N 1
ATOM 2356 C CA . CYS A 1 297 ? 16.792 4.795 -21.974 1.00 91.81 297 CYS A CA 1
ATOM 2357 C C . CYS A 1 297 ? 17.242 4.425 -20.553 1.00 91.81 297 CYS A C 1
ATOM 2359 O O . CYS A 1 297 ? 16.441 3.970 -19.733 1.00 91.81 297 CYS A O 1
ATOM 2361 N N . SER A 1 298 ? 18.515 4.669 -20.218 1.00 90.69 298 SER A N 1
ATOM 2362 C CA . SER A 1 298 ? 19.023 4.427 -18.868 1.00 90.69 298 SER A CA 1
ATOM 2363 C C . SER A 1 298 ? 18.441 5.385 -17.834 1.00 90.69 298 SER A C 1
ATOM 2365 O O . SER A 1 298 ? 18.326 4.989 -16.676 1.00 90.69 298 SER A O 1
ATOM 2367 N N . HIS A 1 299 ? 18.127 6.622 -18.207 1.00 88.81 299 HIS A N 1
ATOM 2368 C CA . HIS A 1 299 ? 17.528 7.609 -17.319 1.00 88.81 299 HIS A CA 1
ATOM 2369 C C . HIS A 1 299 ? 16.065 7.253 -17.037 1.00 88.81 299 HIS A C 1
ATOM 2371 O O . HIS A 1 299 ? 15.677 7.120 -15.875 1.00 88.81 299 HIS A O 1
ATOM 2377 N N . TRP A 1 300 ? 15.289 6.990 -18.092 1.00 88.94 300 TRP A N 1
ATOM 2378 C CA . TRP A 1 300 ? 13.891 6.581 -18.002 1.00 88.94 300 TRP A CA 1
ATOM 2379 C C . TRP A 1 300 ? 13.726 5.274 -17.222 1.00 88.94 300 TRP A C 1
ATOM 2381 O O . TRP A 1 300 ? 13.116 5.276 -16.154 1.00 88.94 300 TRP A O 1
ATOM 2391 N N . LEU A 1 301 ? 14.343 4.169 -17.663 1.00 89.06 301 LEU A N 1
ATOM 2392 C CA . LEU A 1 301 ? 14.238 2.887 -16.952 1.00 89.06 301 LEU A CA 1
ATOM 2393 C C . LEU A 1 301 ? 14.912 2.935 -15.577 1.00 89.06 301 LEU A C 1
ATOM 2395 O O . LEU A 1 301 ? 14.447 2.285 -14.642 1.00 89.06 301 LEU A O 1
ATOM 2399 N N . GLY A 1 302 ? 15.990 3.712 -15.435 1.00 88.44 302 GLY A N 1
ATOM 2400 C CA . GLY A 1 302 ? 16.728 3.876 -14.182 1.00 88.44 302 GLY A CA 1
ATOM 2401 C C . GLY A 1 302 ? 15.957 4.620 -13.091 1.00 88.44 302 GLY A C 1
ATOM 2402 O O . GLY A 1 302 ? 16.319 4.510 -11.917 1.00 88.44 302 GLY A O 1
ATOM 2403 N N . SER A 1 303 ? 14.878 5.327 -13.445 1.00 85.25 303 SER A N 1
ATOM 2404 C CA . SER A 1 303 ? 13.955 5.927 -12.473 1.00 85.25 303 SER A CA 1
ATOM 2405 C C . SER A 1 303 ? 13.257 4.867 -11.603 1.00 85.25 303 SER A C 1
ATOM 2407 O O . SER A 1 303 ? 12.974 5.115 -10.424 1.00 85.25 303 SER A O 1
ATOM 2409 N N . VAL A 1 304 ? 13.080 3.655 -12.146 1.00 86.12 304 VAL A N 1
ATOM 2410 C CA . VAL A 1 304 ? 12.367 2.535 -11.519 1.00 86.12 304 VAL A CA 1
ATOM 2411 C C . VAL A 1 304 ? 13.292 1.345 -11.253 1.00 86.12 304 VAL A C 1
ATOM 2413 O O . VAL A 1 304 ? 13.391 0.872 -10.116 1.00 86.12 304 VAL A O 1
ATOM 2416 N N . PHE A 1 305 ? 13.970 0.855 -12.289 1.00 88.88 305 PHE A N 1
ATOM 2417 C CA . PHE A 1 305 ? 14.707 -0.405 -12.290 1.00 88.88 305 PHE A CA 1
ATOM 2418 C C . PHE A 1 305 ? 16.211 -0.211 -12.094 1.00 88.88 305 PHE A C 1
ATOM 2420 O O . PHE A 1 305 ? 16.790 0.840 -12.365 1.00 88.88 305 PHE A O 1
ATOM 2427 N N . THR A 1 306 ? 16.890 -1.269 -11.653 1.00 88.44 306 THR A N 1
ATOM 2428 C CA . THR A 1 306 ? 18.353 -1.306 -11.700 1.00 88.44 306 THR A CA 1
ATOM 2429 C C . THR A 1 306 ? 18.823 -1.466 -13.149 1.00 88.44 306 THR A C 1
ATOM 2431 O O . THR A 1 306 ? 18.719 -2.548 -13.723 1.00 88.44 306 THR A O 1
ATOM 2434 N N . VAL A 1 307 ? 19.406 -0.407 -13.712 1.00 88.56 307 VAL A N 1
ATOM 2435 C CA . VAL A 1 307 ? 19.985 -0.401 -15.065 1.00 88.56 307 VAL A CA 1
ATOM 2436 C C . VAL A 1 307 ? 21.514 -0.383 -15.000 1.00 88.56 307 VAL A C 1
ATOM 2438 O O . VAL A 1 307 ? 22.118 0.286 -14.155 1.00 88.56 307 VAL A O 1
ATOM 2441 N N . LYS A 1 308 ? 22.158 -1.127 -15.905 1.00 87.81 308 LYS A N 1
ATOM 2442 C CA . LYS A 1 308 ? 23.607 -1.088 -16.129 1.00 87.81 308 LYS A CA 1
ATOM 2443 C C . LYS A 1 308 ? 23.875 -0.788 -17.598 1.00 87.81 308 LYS A C 1
ATOM 2445 O O . LYS A 1 308 ? 23.472 -1.555 -18.463 1.00 87.81 308 LYS A O 1
ATOM 2450 N N . THR A 1 309 ? 24.601 0.291 -17.862 1.00 88.06 309 THR A N 1
ATOM 2451 C CA . THR A 1 309 ? 25.066 0.642 -19.205 1.00 88.06 309 THR A CA 1
ATOM 2452 C C . THR A 1 309 ? 26.463 0.073 -19.440 1.00 88.06 309 THR A C 1
ATOM 2454 O O . THR A 1 309 ? 27.336 0.126 -18.569 1.00 88.06 309 THR A O 1
ATOM 2457 N N . VAL A 1 310 ? 26.677 -0.511 -20.618 1.00 86.38 310 VAL A N 1
ATOM 2458 C CA . VAL A 1 310 ? 27.971 -1.048 -21.056 1.00 86.38 310 VAL A CA 1
ATOM 2459 C C . VAL A 1 310 ? 28.269 -0.469 -22.432 1.00 86.38 310 VAL A C 1
ATOM 2461 O O . VAL A 1 310 ? 27.421 -0.515 -23.316 1.00 86.38 310 VAL A O 1
ATOM 2464 N N . HIS A 1 311 ? 29.467 0.087 -22.605 1.00 81.25 311 HIS A N 1
ATOM 2465 C CA . HIS A 1 311 ? 29.916 0.642 -23.879 1.00 81.25 311 HIS A CA 1
ATOM 2466 C C . HIS A 1 311 ? 30.881 -0.345 -24.538 1.00 81.25 311 HIS A C 1
ATOM 2468 O O . HIS A 1 311 ? 31.981 -0.559 -24.034 1.00 81.25 311 HIS A O 1
ATOM 2474 N N . ALA A 1 312 ? 30.476 -0.938 -25.662 1.00 70.25 312 ALA A N 1
ATOM 2475 C CA . ALA A 1 312 ? 31.298 -1.852 -26.459 1.00 70.25 312 ALA A CA 1
ATOM 2476 C C . ALA A 1 312 ? 32.260 -1.079 -27.390 1.00 70.25 312 ALA A C 1
ATOM 2478 O O . ALA A 1 312 ? 32.231 -1.227 -28.606 1.00 70.25 312 ALA A O 1
ATOM 2479 N N . GLY A 1 313 ? 33.070 -0.185 -26.817 1.00 67.31 313 GLY A N 1
ATOM 2480 C CA . GLY A 1 313 ? 33.991 0.694 -27.543 1.00 67.31 313 GLY A CA 1
ATOM 2481 C C . GLY A 1 313 ? 34.941 1.420 -26.590 1.00 67.31 313 GLY A C 1
ATOM 2482 O O . GLY A 1 313 ? 35.121 0.996 -25.450 1.00 67.31 313 GLY A O 1
ATOM 2483 N N . LYS A 1 314 ? 35.549 2.534 -27.021 1.00 57.53 314 LYS A N 1
ATOM 2484 C CA . LYS A 1 314 ? 36.417 3.337 -26.144 1.00 57.53 314 LYS A CA 1
ATOM 2485 C C . LYS A 1 314 ? 35.559 4.010 -25.059 1.00 57.53 314 LYS A C 1
ATOM 2487 O O . LYS A 1 314 ? 34.745 4.869 -25.402 1.00 57.53 314 LYS A O 1
ATOM 2492 N N . PRO A 1 315 ? 35.712 3.657 -23.771 1.00 57.25 315 PRO A N 1
ATOM 2493 C CA . PRO A 1 315 ? 34.881 4.234 -22.725 1.00 57.25 315 PRO A CA 1
ATOM 2494 C C . PRO A 1 315 ? 35.136 5.749 -22.601 1.00 57.25 315 PRO A C 1
ATOM 2496 O O . PRO A 1 315 ? 36.258 6.214 -22.858 1.00 57.25 315 PRO A O 1
ATOM 2499 N N . PRO A 1 316 ? 34.129 6.545 -22.192 1.00 58.09 316 PRO A N 1
ATOM 2500 C CA . PRO A 1 316 ? 34.382 7.905 -21.734 1.00 58.09 316 PRO A CA 1
ATOM 2501 C C . PRO A 1 316 ? 35.390 7.870 -20.577 1.00 58.09 316 PRO A C 1
ATOM 2503 O O . PRO A 1 316 ? 35.463 6.895 -19.827 1.00 58.09 316 PRO A O 1
ATOM 2506 N N . ALA A 1 317 ? 36.213 8.914 -20.457 1.00 53.50 317 ALA A N 1
ATOM 2507 C CA . ALA A 1 317 ? 37.242 8.943 -19.424 1.00 53.50 317 ALA A CA 1
ATOM 2508 C C . ALA A 1 317 ? 36.561 8.996 -18.050 1.00 53.50 317 ALA A C 1
ATOM 2510 O O . ALA A 1 317 ? 35.818 9.928 -17.760 1.00 53.50 317 ALA A O 1
ATOM 2511 N N . SER A 1 318 ? 36.791 7.987 -17.217 1.00 64.06 318 SER A N 1
ATOM 2512 C CA . SER A 1 318 ? 36.439 8.037 -15.798 1.00 64.06 318 SER A CA 1
ATOM 2513 C C . SER A 1 318 ? 37.409 8.959 -15.056 1.00 64.06 318 SER A C 1
ATOM 2515 O O . SER A 1 318 ? 38.507 9.202 -15.544 1.00 64.06 318 SER A O 1
ATOM 2517 N N . TRP A 1 319 ? 37.076 9.424 -13.848 1.00 60.72 319 TRP A N 1
ATOM 2518 C CA . TRP A 1 319 ? 37.998 10.252 -13.049 1.00 60.72 319 TRP A CA 1
ATOM 2519 C C . TRP A 1 319 ? 39.371 9.587 -12.824 1.00 60.72 319 TRP A C 1
ATOM 2521 O O . TRP A 1 319 ? 40.394 10.259 -12.837 1.00 60.72 319 TRP A O 1
ATOM 2531 N N . LEU A 1 320 ? 39.405 8.253 -12.736 1.00 60.91 320 LEU A N 1
ATOM 2532 C CA . LEU A 1 320 ? 40.638 7.465 -12.625 1.00 60.91 320 LEU A CA 1
ATOM 2533 C C . LEU A 1 320 ? 41.435 7.379 -13.938 1.00 60.91 320 LEU A C 1
ATOM 2535 O O . LEU A 1 320 ? 42.648 7.207 -13.912 1.00 60.91 320 LEU A O 1
ATOM 2539 N N . THR A 1 321 ? 40.775 7.488 -15.094 1.00 66.38 321 THR A N 1
ATOM 2540 C CA . THR A 1 321 ? 41.411 7.352 -16.420 1.00 66.38 321 THR A CA 1
ATOM 2541 C C . THR A 1 321 ? 41.563 8.682 -17.160 1.00 66.38 321 THR A C 1
ATOM 2543 O O . THR A 1 321 ? 42.287 8.745 -18.152 1.00 66.38 321 THR A O 1
ATOM 2546 N N . ALA A 1 322 ? 40.940 9.758 -16.673 1.00 72.06 322 ALA A N 1
ATOM 2547 C CA . ALA A 1 322 ? 41.059 11.107 -17.211 1.00 72.06 322 ALA A CA 1
ATOM 2548 C C . ALA A 1 322 ? 42.500 11.642 -17.143 1.00 72.06 322 ALA A C 1
ATOM 2550 O O . ALA A 1 322 ? 42.978 12.091 -18.187 1.00 72.06 322 ALA A O 1
ATOM 2551 N N . PRO A 1 323 ? 43.251 11.516 -16.024 1.00 72.06 323 PRO A N 1
ATOM 2552 C CA . PRO A 1 323 ? 44.643 11.957 -15.973 1.00 72.06 323 PRO A CA 1
ATOM 2553 C C . PRO A 1 323 ? 45.482 11.234 -17.022 1.00 72.06 323 PRO A C 1
ATOM 2555 O O . PRO A 1 323 ? 46.138 11.881 -17.827 1.00 72.06 323 PRO A O 1
ATOM 2558 N N . ALA A 1 324 ? 45.372 9.903 -17.101 1.00 70.56 324 ALA A N 1
ATOM 2559 C CA . ALA A 1 324 ? 46.071 9.110 -18.106 1.00 70.56 324 ALA A CA 1
ATOM 2560 C C . ALA A 1 324 ? 45.689 9.537 -19.532 1.00 70.56 324 ALA A C 1
ATOM 2562 O O . ALA A 1 324 ? 46.567 9.727 -20.364 1.00 70.56 324 ALA A O 1
ATOM 2563 N N . LYS A 1 325 ? 44.401 9.761 -19.820 1.00 67.69 325 LYS A N 1
ATOM 2564 C CA . LYS A 1 325 ? 43.922 10.178 -21.148 1.00 67.69 325 LYS A CA 1
ATOM 2565 C C . LYS A 1 325 ? 44.402 11.577 -21.553 1.00 67.69 325 LYS A C 1
ATOM 2567 O O . LYS A 1 325 ? 44.605 11.794 -22.743 1.00 67.69 325 LYS A O 1
ATOM 2572 N N . HIS A 1 326 ? 44.582 12.498 -20.605 1.00 69.44 326 HIS A N 1
ATOM 2573 C CA . HIS A 1 326 ? 45.099 13.848 -20.863 1.00 69.44 326 HIS A CA 1
ATOM 2574 C C . HIS A 1 326 ? 46.636 13.908 -20.873 1.00 69.44 326 HIS A C 1
ATOM 2576 O O . HIS A 1 326 ? 47.209 14.663 -21.654 1.00 69.44 326 HIS A O 1
ATOM 2582 N N . LEU A 1 327 ? 47.307 13.064 -20.084 1.00 69.56 327 LEU A N 1
ATOM 2583 C CA . LEU A 1 327 ? 48.767 12.937 -20.051 1.00 69.56 327 LEU A CA 1
ATOM 2584 C C . LEU A 1 327 ? 49.314 12.135 -21.234 1.00 69.56 327 LEU A C 1
ATOM 2586 O O . LEU A 1 327 ? 50.399 12.440 -21.708 1.00 69.56 327 LEU A O 1
ATOM 2590 N N . LEU A 1 328 ? 48.586 11.144 -21.756 1.00 69.88 328 LEU A N 1
ATOM 2591 C CA . LEU A 1 328 ? 49.033 10.309 -22.882 1.00 69.88 328 LEU A CA 1
ATOM 2592 C C . LEU A 1 328 ? 49.357 11.108 -24.161 1.00 69.88 328 LEU A C 1
ATOM 2594 O O . LEU A 1 328 ? 50.390 10.833 -24.767 1.00 69.88 328 LEU A O 1
ATOM 2598 N N . PRO A 1 329 ? 48.535 12.078 -24.606 1.00 69.38 329 PRO A N 1
ATOM 2599 C CA . PRO A 1 329 ? 48.866 12.948 -25.734 1.00 69.38 329 PRO A CA 1
ATOM 2600 C C . PRO A 1 329 ? 50.105 13.813 -25.477 1.00 69.38 329 PRO A C 1
ATOM 2602 O O . PRO A 1 329 ? 50.936 13.948 -26.369 1.00 69.38 329 PRO A O 1
ATOM 2605 N N . LEU A 1 330 ? 50.258 14.340 -24.257 1.00 68.31 330 LEU A N 1
ATOM 2606 C CA . LEU A 1 330 ? 51.419 15.141 -23.854 1.00 68.31 330 LEU A CA 1
ATOM 2607 C C . LEU A 1 330 ? 52.692 14.285 -23.812 1.00 68.31 330 LEU A C 1
ATOM 2609 O O . LEU A 1 330 ? 53.694 14.633 -24.425 1.00 68.31 330 LEU A O 1
ATOM 2613 N N . LEU A 1 331 ? 52.634 13.104 -23.198 1.00 65.44 331 LEU A N 1
ATOM 2614 C CA . LEU A 1 331 ? 53.723 12.124 -23.193 1.00 65.44 331 LEU A CA 1
ATOM 2615 C C . LEU A 1 331 ? 54.102 11.694 -24.615 1.00 65.44 331 LEU A C 1
ATOM 2617 O O . LEU A 1 331 ? 55.282 11.570 -24.918 1.00 65.44 331 LEU A O 1
ATOM 2621 N N . ARG A 1 332 ? 53.129 11.532 -25.520 1.00 64.94 332 ARG A N 1
ATOM 2622 C CA . ARG A 1 332 ? 53.382 11.242 -26.945 1.00 64.94 332 ARG A CA 1
ATOM 2623 C C . ARG A 1 332 ? 54.017 12.407 -27.708 1.00 64.94 332 ARG A C 1
ATOM 2625 O O . ARG A 1 332 ? 54.631 12.161 -28.743 1.00 64.94 332 ARG A O 1
ATOM 2632 N N . HIS A 1 333 ? 53.862 13.640 -27.228 1.00 66.38 333 HIS A N 1
ATOM 2633 C CA . HIS A 1 333 ? 54.529 14.818 -27.779 1.00 66.38 333 HIS A CA 1
ATOM 2634 C C . HIS A 1 333 ? 55.997 14.895 -27.324 1.00 66.38 333 HIS A C 1
ATOM 2636 O O . HIS A 1 333 ? 56.868 15.166 -28.143 1.00 66.38 333 HIS A O 1
ATOM 2642 N N . PHE A 1 334 ? 56.282 14.563 -26.058 1.00 66.06 334 PHE A N 1
ATOM 2643 C CA . PHE A 1 334 ? 57.639 14.599 -25.489 1.00 66.06 334 PHE A CA 1
ATOM 2644 C C . PHE A 1 334 ? 58.470 13.323 -25.717 1.00 66.06 334 PHE A C 1
ATOM 2646 O O . PHE A 1 334 ? 59.693 13.367 -25.628 1.00 66.06 334 PHE A O 1
ATOM 2653 N N . LEU A 1 335 ? 57.838 12.188 -26.036 1.00 63.12 335 LEU A N 1
ATOM 2654 C CA . LEU A 1 335 ? 58.503 10.900 -26.275 1.00 63.12 335 LEU A CA 1
ATOM 2655 C C . LEU A 1 335 ? 58.107 10.302 -27.643 1.00 63.12 335 LEU A C 1
ATOM 2657 O O . LEU A 1 335 ? 57.452 9.256 -27.710 1.00 63.12 335 LEU A O 1
ATOM 2661 N N . PRO A 1 336 ? 58.508 10.923 -28.769 1.00 57.53 336 PRO A N 1
ATOM 2662 C CA . PRO A 1 336 ? 58.144 10.466 -30.114 1.00 57.53 336 PRO A CA 1
ATOM 2663 C C . PRO A 1 336 ? 58.711 9.081 -30.483 1.00 57.53 336 PRO A C 1
ATOM 2665 O O . PRO A 1 336 ? 58.221 8.450 -31.419 1.00 57.53 336 PRO A O 1
ATOM 2668 N N . HIS A 1 337 ? 59.714 8.583 -29.749 1.00 57.09 337 HIS A N 1
ATOM 2669 C CA . HIS A 1 337 ? 60.372 7.291 -29.996 1.00 57.09 337 HIS A CA 1
ATOM 2670 C C . HIS A 1 337 ? 59.539 6.057 -29.604 1.00 57.09 337 HIS A C 1
ATOM 2672 O O . HIS A 1 337 ? 59.883 4.950 -30.005 1.00 57.09 337 HIS A O 1
ATOM 2678 N N . PHE A 1 338 ? 58.413 6.227 -28.900 1.00 53.97 338 PHE A N 1
ATOM 2679 C CA . PHE A 1 338 ? 57.498 5.132 -28.536 1.00 53.97 338 PHE A CA 1
ATOM 2680 C C . PHE A 1 338 ? 56.276 5.011 -29.468 1.00 53.97 338 PHE A C 1
ATOM 2682 O O . PHE A 1 338 ? 55.282 4.368 -29.124 1.00 53.97 338 PHE A O 1
ATOM 2689 N N . ARG A 1 339 ? 56.314 5.618 -30.665 1.00 51.53 339 ARG A N 1
ATOM 2690 C CA . ARG A 1 339 ? 55.294 5.375 -31.700 1.00 51.53 339 ARG A CA 1
ATOM 2691 C C . ARG A 1 339 ? 55.369 3.916 -32.166 1.00 51.53 339 ARG A C 1
ATOM 2693 O O . ARG A 1 339 ? 56.349 3.495 -32.770 1.00 51.53 339 ARG A O 1
ATOM 2700 N N . THR A 1 340 ? 54.299 3.158 -31.943 1.00 51.44 340 THR A N 1
ATOM 2701 C CA . THR A 1 340 ? 54.136 1.746 -32.337 1.00 51.44 340 THR A CA 1
ATOM 2702 C C . THR A 1 340 ? 53.984 1.520 -33.850 1.00 51.44 340 THR A C 1
ATOM 2704 O O . THR A 1 340 ? 53.528 0.464 -34.261 1.00 51.44 340 THR A O 1
ATOM 2707 N N . THR A 1 341 ? 54.378 2.467 -34.705 1.00 46.75 341 THR A N 1
ATOM 2708 C CA . THR A 1 341 ? 54.401 2.297 -36.171 1.00 46.75 341 THR A CA 1
ATOM 2709 C C . THR A 1 341 ? 55.703 1.682 -36.700 1.00 46.75 341 THR A C 1
ATOM 2711 O O . THR A 1 341 ? 55.881 1.575 -37.907 1.00 46.75 341 THR A O 1
ATOM 2714 N N . ARG A 1 342 ? 56.619 1.238 -35.827 1.00 42.16 342 ARG A N 1
ATOM 2715 C CA . ARG A 1 342 ? 57.862 0.537 -36.218 1.00 42.16 342 ARG A CA 1
ATOM 2716 C C . ARG A 1 342 ? 57.887 -0.968 -35.920 1.00 42.16 342 ARG A C 1
ATOM 2718 O O . ARG A 1 342 ? 58.934 -1.585 -36.080 1.00 42.16 342 ARG A O 1
ATOM 2725 N N . LEU A 1 343 ? 56.769 -1.557 -35.490 1.00 44.41 343 LEU A N 1
ATOM 2726 C CA . LEU A 1 343 ? 56.688 -2.996 -35.198 1.00 44.41 343 LEU A CA 1
ATOM 2727 C C . LEU A 1 343 ? 56.204 -3.852 -36.381 1.00 44.41 343 LEU A C 1
ATOM 2729 O O . LEU A 1 343 ? 56.426 -5.056 -36.357 1.00 44.41 343 LEU A O 1
ATOM 2733 N N . GLU A 1 344 ? 55.642 -3.263 -37.442 1.00 40.56 344 GLU A N 1
ATOM 2734 C CA . GLU A 1 344 ? 55.197 -4.029 -38.624 1.00 40.56 344 GLU A CA 1
ATOM 2735 C C . GLU A 1 344 ? 56.293 -4.249 -39.684 1.00 40.56 344 GLU A C 1
ATOM 2737 O O . GLU A 1 344 ? 56.181 -5.161 -40.494 1.00 40.56 344 GLU A O 1
ATOM 2742 N N . SER A 1 345 ? 57.402 -3.501 -39.671 1.00 40.06 345 SER A N 1
ATOM 2743 C CA . SER A 1 345 ? 58.436 -3.608 -40.719 1.00 40.06 345 SER A CA 1
ATOM 2744 C C . SER A 1 345 ? 59.559 -4.617 -40.439 1.00 40.06 345 SER A C 1
ATOM 2746 O O . SER A 1 345 ? 60.523 -4.681 -41.198 1.00 40.06 345 SER A O 1
ATOM 2748 N N . ARG A 1 346 ? 59.469 -5.416 -39.366 1.00 41.44 346 ARG A N 1
ATOM 2749 C CA . ARG A 1 346 ? 60.487 -6.432 -39.017 1.00 41.44 346 ARG A CA 1
ATOM 2750 C C . ARG A 1 346 ? 60.018 -7.884 -39.137 1.00 41.44 346 ARG A C 1
ATOM 2752 O O . ARG A 1 346 ? 60.760 -8.778 -38.746 1.00 41.44 346 ARG A O 1
ATOM 2759 N N . ALA A 1 347 ? 58.831 -8.122 -39.692 1.00 45.25 347 ALA A N 1
ATOM 2760 C CA . ALA A 1 347 ? 58.224 -9.449 -39.756 1.00 45.25 347 ALA A CA 1
ATOM 2761 C C . ALA A 1 347 ? 58.008 -9.975 -41.187 1.00 45.25 347 ALA A C 1
ATOM 2763 O O . ALA A 1 347 ? 57.013 -10.637 -41.419 1.00 45.25 347 ALA A O 1
ATOM 2764 N N . PHE A 1 348 ? 58.919 -9.724 -42.135 1.00 39.59 348 PHE A N 1
ATOM 2765 C CA . PHE A 1 348 ? 59.014 -10.525 -43.367 1.00 39.59 348 PHE A CA 1
ATOM 2766 C C . PHE A 1 348 ? 60.469 -10.553 -43.867 1.00 39.59 348 PHE A C 1
ATOM 2768 O O . PHE A 1 348 ? 60.980 -9.503 -44.263 1.00 39.59 348 PHE A O 1
ATOM 2775 N N . PRO A 1 349 ? 61.171 -11.704 -43.867 1.00 39.28 349 PRO A N 1
ATOM 2776 C CA . PRO A 1 349 ? 62.344 -11.857 -44.713 1.00 39.28 349 PRO A CA 1
ATOM 2777 C C . PRO A 1 349 ? 61.878 -11.871 -46.173 1.00 39.28 349 PRO A C 1
ATOM 2779 O O . PRO A 1 349 ? 61.024 -12.668 -46.560 1.00 39.28 349 PRO A O 1
ATOM 2782 N N . ALA A 1 350 ? 62.425 -10.960 -46.975 1.00 43.88 350 ALA A N 1
ATOM 2783 C CA . ALA A 1 350 ? 62.327 -11.026 -48.422 1.00 43.88 350 ALA A CA 1
ATOM 2784 C C . ALA A 1 350 ? 63.080 -12.280 -48.886 1.00 43.88 350 ALA A C 1
ATOM 2786 O O . ALA A 1 350 ? 64.304 -12.343 -48.772 1.00 43.88 350 ALA A O 1
ATOM 2787 N N . ASN A 1 351 ? 62.352 -13.283 -49.378 1.00 38.28 351 ASN A N 1
ATOM 2788 C CA . ASN A 1 351 ? 62.970 -14.346 -50.156 1.00 38.28 351 ASN A CA 1
ATOM 2789 C C . ASN A 1 351 ? 63.330 -13.787 -51.531 1.00 38.28 351 ASN A C 1
ATOM 2791 O O . ASN A 1 351 ? 62.487 -13.231 -52.235 1.00 38.28 351 ASN A O 1
ATOM 2795 N N . ALA A 1 352 ? 64.611 -13.934 -51.846 1.00 37.06 352 ALA A N 1
ATOM 2796 C CA . ALA A 1 352 ? 65.222 -13.656 -53.125 1.00 37.06 352 ALA A CA 1
ATOM 2797 C C . ALA A 1 352 ? 64.680 -14.580 -54.225 1.00 37.06 352 ALA A C 1
ATOM 2799 O O . ALA A 1 352 ? 64.479 -15.777 -54.005 1.00 37.06 352 ALA A O 1
ATOM 2800 N N . THR A 1 353 ? 64.535 -14.008 -55.415 1.00 36.91 353 THR A N 1
ATOM 2801 C CA . THR A 1 353 ? 64.956 -14.630 -56.676 1.00 36.91 353 THR A CA 1
ATOM 2802 C C . THR A 1 353 ? 66.075 -13.787 -57.240 1.00 36.91 353 THR A C 1
ATOM 2804 O O . THR A 1 353 ? 65.889 -12.545 -57.215 1.00 36.91 353 THR A O 1
#

Secondary structure (DSSP, 8-state):
---PPPPPPSP---------HHHHHHHHHHHHTT--EEE-S-GGGHHHHHTTSSSEEEEEE-GGGHHHHHHHHHHTT-EEEEETTS-PPTTEEEEEEEETTTTEEEEEEEESSEEESSTTT--EEES-HHHHHHSEEEETTEEEE-HHHHHHHHHHHHHHHHTSHHHHHHHHHTHHHHHHHHHHHHTT--HHHHHHHHHHH-TTS-HHHHHHHHHHHHS---HHHHHHHHHHHHHHGGGGBSS-HHHHHHHHHHHHHHHHHHHHTT----EEETT---------STTSSHHHHHHHHHHHHHTTB------SSSPPPPTTTHHHHHHHHHHHHH-GGG-GGGSSTTS------

Foldseek 3Di:
DDDDDDDDDDDPDDPDLAFFPLVVQLLVVCVVVVWLKAQEPPVVCVSCLRSCVDQEGEMEGAPVCVVVSVVSCVVSPWFWKDFQQAPDDPQWTWTWDARPVVRDIHIYIYHNFDQAAAPRRSFFTFQLSCVFSVQWDDDPSGTGHQLLSSLLSLLLRVLSLLQDPVSVVVCVVCLVVQLVSLVVSPVPDDNVSSLVSCCVRPVLQDSVLSVLSSVPSNDDDDSVSSNVSSVVSCVSRVVRGPDDPVRVVVNVVSSVVSVVVCVVVVNFGRMAGPVHDDDDDDDDDPPPCSVVVLVVVCVVCRVHYRDDDDDPDDDDQDPVRVVVVVVVVVCCVVCVVPPPPPPPPPPDDDDDD